Protein AF-A0A7K4INY3-F1 (afdb_monomer_lite)

Sequence (249 aa):
MVYANGKVAGTLFFIAATQFVICLFVSEALYPGYSIADNYISDLGVGSSAMVFNSSVFLLGLLVLIGTYFLQRAFREFKVLTVVLMLTAIGAMGVGIFTEDFGIIHTVVSLIAFLFGGLSTIFSIICSYVHKIKLVEMSFSIIAVVLGLIALGALVLFAGKIYFRARCRRNGTHDRLSTFHVGSWIWRISNCALGKNRRLSRNRSNVHYACCLLKTNPPEVSAQLPSVMNKKCYSCCSSLEKLGRAGRI

pLDDT: mean 71.61, std 22.62, range [33.22, 98.06]

Radius of gyration: 27.72 Å; chains: 1; bounding box: 73×74×47 Å

Foldseek 3Di:
DLVVLLVLLVVLLVCLVVLQVVLLVVLQVQDPPDDLFADDSLCSCDDRNVVSNLVSLLSSLVSLLVSLVSNCVSPVPLVVLSVLSNQLSQLSNQSSVCGCVVPPSNVVSVLSNLLSVLVNLVSVVVVCVVVVPPSDDPVVSVVSNVVSCLSVVLSVCQVVLPFPQDDPDDPDDDDDPRRGHSRNPVVVVVVSVVVVVVVVVVVVVVLVVVLVVVVPDDDVVVVPDDPVNVVVSVVVVVVVVVVVVVPPD

Secondary structure (DSSP, 8-state):
-HHHHHHHHHHHHHHHHHHHHHHHHHHHHHSTT--TTTS-SGGGGSGGGHHHHHHHHHHHHHHHHHHHHHHHHH-TT-HHHHHHHHHHHHHHHHHHHS-GGGTHHHHHHHHHHHHHHHHHHHHHHHHHHHTT--SS-HHHHHHHHHHHHHHHHHHHHHHTT---------SSS--------TTSHHHHHHHHHHHHHHHHHHHHHHHHHHHHHHTTS-SGGGGSS-HHHHHHHHHHHHHHHHHHHHT--

Structure (mmCIF, N/CA/C/O backbone):
data_AF-A0A7K4INY3-F1
#
_entry.id   AF-A0A7K4INY3-F1
#
loop_
_atom_site.group_PDB
_atom_site.id
_atom_site.type_symbol
_atom_site.label_atom_id
_atom_site.label_alt_id
_atom_site.label_comp_id
_atom_site.label_asym_id
_atom_site.label_entity_id
_atom_site.label_seq_id
_atom_site.pdbx_PDB_ins_code
_atom_site.Cartn_x
_atom_site.Cartn_y
_atom_site.Cartn_z
_atom_site.occupancy
_atom_site.B_iso_or_equiv
_atom_site.auth_seq_id
_atom_site.auth_comp_id
_atom_site.auth_asym_id
_atom_site.auth_atom_id
_atom_site.pdbx_PDB_model_num
ATOM 1 N N . MET A 1 1 ? -25.381 -3.610 14.479 1.00 62.06 1 MET A N 1
ATOM 2 C CA . MET A 1 1 ? -24.862 -3.267 13.128 1.00 62.06 1 MET A CA 1
ATOM 3 C C . MET A 1 1 ? -23.339 -3.069 13.061 1.00 62.06 1 MET A C 1
ATOM 5 O O . MET A 1 1 ? -22.772 -3.333 12.011 1.00 62.06 1 MET A O 1
ATOM 9 N N . VAL A 1 2 ? -22.654 -2.687 14.151 1.00 63.53 2 VAL A N 1
ATOM 10 C CA . VAL A 1 2 ? -21.179 -2.515 14.203 1.00 63.53 2 VAL A CA 1
ATOM 11 C C . VAL A 1 2 ? -20.396 -3.754 13.734 1.00 63.53 2 VAL A C 1
ATOM 13 O O . VAL A 1 2 ? -19.485 -3.639 12.920 1.00 63.53 2 VAL A O 1
ATOM 16 N N . TYR A 1 3 ? -20.804 -4.948 14.175 1.00 67.56 3 TYR A N 1
ATOM 17 C CA . TYR A 1 3 ? -20.132 -6.209 13.836 1.00 67.56 3 TYR A CA 1
ATOM 18 C C . TYR A 1 3 ? -20.167 -6.548 12.333 1.00 67.56 3 TYR A C 1
ATOM 20 O O . TYR A 1 3 ? -19.187 -7.053 11.790 1.00 67.56 3 TYR A O 1
ATOM 28 N N . ALA A 1 4 ? -21.268 -6.229 11.643 1.00 83.88 4 ALA A N 1
ATOM 29 C CA . ALA A 1 4 ? -21.393 -6.453 10.203 1.00 83.88 4 ALA A CA 1
ATOM 30 C C . ALA A 1 4 ? -20.474 -5.511 9.407 1.00 83.88 4 ALA A C 1
ATOM 32 O O . ALA A 1 4 ? -19.732 -5.967 8.543 1.00 83.88 4 ALA A O 1
ATOM 33 N N . ASN A 1 5 ? -20.446 -4.221 9.760 1.00 85.69 5 ASN A N 1
ATOM 34 C CA . ASN A 1 5 ? -19.591 -3.231 9.096 1.00 85.69 5 ASN A CA 1
ATOM 35 C C . ASN A 1 5 ? -18.096 -3.546 9.265 1.00 85.69 5 ASN A C 1
ATOM 37 O O . ASN A 1 5 ? -17.341 -3.438 8.304 1.00 85.69 5 ASN A O 1
ATOM 41 N N . GLY A 1 6 ? -17.673 -3.988 10.456 1.00 83.31 6 GLY A N 1
ATOM 42 C CA . GLY A 1 6 ? -16.281 -4.379 10.702 1.00 83.31 6 GLY A CA 1
ATOM 43 C C . GLY A 1 6 ? -15.837 -5.575 9.851 1.00 83.31 6 GLY A C 1
ATOM 44 O O . GLY A 1 6 ? -14.756 -5.547 9.266 1.00 83.31 6 GLY A O 1
ATOM 45 N N . LYS A 1 7 ? -16.694 -6.599 9.710 1.00 86.38 7 LYS A N 1
ATOM 46 C CA . LYS A 1 7 ? -16.424 -7.746 8.826 1.00 86.38 7 LYS A CA 1
ATOM 47 C C . LYS A 1 7 ? -16.329 -7.344 7.358 1.00 86.38 7 LYS A C 1
ATOM 49 O O . LYS A 1 7 ? -15.429 -7.810 6.663 1.00 86.38 7 LYS A O 1
ATOM 54 N N . VAL A 1 8 ? -17.232 -6.479 6.897 1.00 90.00 8 VAL A N 1
ATOM 55 C CA . VAL A 1 8 ? -17.211 -5.961 5.521 1.00 90.00 8 VAL A CA 1
ATOM 56 C C . VAL A 1 8 ? -15.919 -5.186 5.265 1.00 90.00 8 VAL A C 1
ATOM 58 O O . VAL A 1 8 ? -15.249 -5.457 4.274 1.00 90.00 8 VAL A O 1
ATOM 61 N N . ALA A 1 9 ? -15.513 -4.301 6.182 1.00 89.75 9 ALA A N 1
ATOM 62 C CA . ALA A 1 9 ? -14.260 -3.555 6.070 1.00 89.75 9 ALA A CA 1
ATOM 63 C C . ALA A 1 9 ? -13.038 -4.483 5.960 1.00 89.75 9 ALA A C 1
ATOM 65 O O . ALA A 1 9 ? -12.247 -4.352 5.028 1.00 89.75 9 ALA A O 1
ATOM 66 N N . GLY A 1 10 ? -12.920 -5.463 6.863 1.00 87.31 10 GLY A N 1
ATOM 67 C CA . GLY A 1 10 ? -11.822 -6.433 6.834 1.00 87.31 10 GLY A CA 1
ATOM 68 C C . GLY A 1 10 ? -11.799 -7.273 5.554 1.00 87.31 10 GLY A C 1
ATOM 69 O O . GLY A 1 10 ? -10.738 -7.483 4.974 1.00 87.31 10 GLY A O 1
ATOM 70 N N . THR A 1 11 ? -12.972 -7.692 5.071 1.00 90.38 11 THR A N 1
ATOM 71 C CA . THR A 1 11 ? -13.098 -8.455 3.819 1.00 90.38 11 THR A CA 1
ATOM 72 C C . THR A 1 11 ? -12.664 -7.621 2.615 1.00 90.38 11 THR A C 1
ATOM 74 O O . THR A 1 11 ? -11.925 -8.114 1.768 1.00 90.38 11 THR A O 1
ATOM 77 N N . LEU A 1 12 ? -13.064 -6.347 2.554 1.00 93.44 12 LEU A N 1
ATOM 78 C CA . LEU A 1 12 ? -12.658 -5.436 1.483 1.00 93.44 12 LEU A CA 1
ATOM 79 C C . LEU A 1 12 ? -11.144 -5.220 1.469 1.00 93.44 12 LEU A C 1
ATOM 81 O O . LEU A 1 12 ? -10.541 -5.331 0.408 1.00 93.44 12 LEU A O 1
ATOM 85 N N . PHE A 1 13 ? -10.519 -4.983 2.627 1.00 92.12 13 PHE A N 1
ATOM 86 C CA . PHE A 1 13 ? -9.061 -4.849 2.714 1.00 92.12 13 PHE A CA 1
ATOM 87 C C . PHE A 1 13 ? -8.332 -6.126 2.298 1.00 92.12 13 PHE A C 1
ATOM 89 O O . PHE A 1 13 ? -7.332 -6.052 1.585 1.00 92.12 13 PHE A O 1
ATOM 96 N N . PHE A 1 14 ? -8.845 -7.290 2.700 1.00 91.56 14 PHE A N 1
ATOM 97 C CA . PHE A 1 14 ? -8.277 -8.574 2.305 1.00 91.56 14 PHE A CA 1
ATOM 98 C C . PHE A 1 14 ? -8.346 -8.771 0.788 1.00 91.56 14 PHE A C 1
ATOM 100 O O . PHE A 1 14 ? -7.317 -9.007 0.161 1.00 91.56 14 PHE A O 1
ATOM 107 N N . ILE A 1 15 ? -9.524 -8.584 0.182 1.00 95.56 15 ILE A N 1
ATOM 108 C CA . ILE A 1 15 ? -9.704 -8.682 -1.274 1.00 95.56 15 ILE A CA 1
ATOM 109 C C . ILE A 1 15 ? -8.787 -7.690 -1.995 1.00 95.56 15 ILE A C 1
ATOM 111 O O . ILE A 1 15 ? -8.123 -8.072 -2.955 1.00 95.56 15 ILE A O 1
ATOM 115 N N . ALA A 1 16 ? -8.710 -6.446 -1.512 1.00 94.56 16 ALA A N 1
ATOM 116 C CA . ALA A 1 16 ? -7.885 -5.397 -2.100 1.00 94.56 16 ALA A CA 1
ATOM 117 C C . ALA A 1 16 ? -6.396 -5.776 -2.124 1.00 94.56 16 ALA A C 1
ATOM 119 O O . ALA A 1 16 ? -5.741 -5.621 -3.155 1.00 94.56 16 ALA A O 1
ATOM 120 N N . ALA A 1 17 ? -5.875 -6.310 -1.016 1.00 92.31 17 ALA A N 1
ATOM 121 C CA . ALA A 1 17 ? -4.488 -6.747 -0.915 1.00 92.31 17 ALA A CA 1
ATOM 122 C C . ALA A 1 17 ? -4.216 -8.002 -1.759 1.00 92.31 17 ALA A C 1
ATOM 124 O O . ALA A 1 17 ? -3.242 -8.040 -2.509 1.00 92.31 17 ALA A O 1
ATOM 125 N N . THR A 1 18 ? -5.083 -9.017 -1.676 1.00 92.94 18 THR A N 1
ATOM 126 C CA . THR A 1 18 ? -4.915 -10.273 -2.418 1.00 92.94 18 THR A CA 1
ATOM 127 C C . THR A 1 18 ? -4.941 -10.044 -3.924 1.00 92.94 18 THR A C 1
ATOM 129 O O . THR A 1 18 ? -4.056 -10.540 -4.619 1.00 92.94 18 THR A O 1
ATOM 132 N N . GLN A 1 19 ? -5.905 -9.269 -4.434 1.00 97.12 19 GLN A N 1
ATOM 133 C CA . GLN A 1 19 ? -5.968 -8.983 -5.869 1.00 97.12 19 GLN A CA 1
ATOM 134 C C . GLN A 1 19 ? -4.724 -8.223 -6.340 1.00 97.12 19 GLN A C 1
ATOM 136 O O . GLN A 1 19 ? -4.165 -8.568 -7.376 1.00 97.12 19 GLN A O 1
ATOM 141 N N . PHE A 1 20 ? -4.236 -7.256 -5.551 1.00 94.75 20 PHE A N 1
ATOM 142 C CA . PHE A 1 20 ? -3.066 -6.468 -5.926 1.00 94.75 20 PHE A CA 1
ATOM 143 C C . PHE A 1 20 ? -1.818 -7.345 -6.018 1.00 94.75 20 PHE A C 1
ATOM 145 O O . PHE A 1 20 ? -1.087 -7.268 -6.998 1.00 94.75 20 PHE A O 1
ATOM 152 N N . VAL A 1 21 ? -1.603 -8.230 -5.040 1.00 94.06 21 VAL A N 1
ATOM 153 C CA . VAL A 1 21 ? -0.456 -9.151 -5.033 1.00 94.06 21 VAL A CA 1
ATOM 154 C C . VAL A 1 21 ? -0.495 -10.105 -6.230 1.00 94.06 21 VAL A C 1
ATOM 156 O O . VAL A 1 21 ? 0.534 -10.333 -6.861 1.00 94.06 21 VAL A O 1
ATOM 159 N N . ILE A 1 22 ? -1.668 -10.639 -6.583 1.00 94.94 22 ILE A N 1
ATOM 160 C CA . ILE A 1 22 ? -1.813 -11.511 -7.759 1.00 94.94 22 ILE A CA 1
ATOM 161 C C . ILE A 1 22 ? -1.504 -10.731 -9.043 1.00 94.94 22 ILE A C 1
ATOM 163 O O . ILE A 1 22 ? -0.687 -11.171 -9.850 1.00 94.94 22 ILE A O 1
ATOM 167 N N . CYS A 1 23 ? -2.117 -9.559 -9.220 1.00 94.62 23 CYS A N 1
ATOM 168 C CA . CYS A 1 23 ? -1.909 -8.714 -10.394 1.00 94.62 23 CYS A CA 1
ATOM 169 C C . CYS A 1 23 ? -0.467 -8.207 -10.507 1.00 94.62 23 CYS A C 1
ATOM 171 O O . CYS A 1 23 ? 0.035 -8.079 -11.622 1.00 94.62 23 CYS A O 1
ATOM 173 N N . LEU A 1 24 ? 0.215 -7.969 -9.384 1.00 92.94 24 LEU A N 1
ATOM 174 C CA . LEU A 1 24 ? 1.633 -7.621 -9.346 1.00 92.94 24 LEU A CA 1
ATOM 175 C C . LEU A 1 24 ? 2.476 -8.735 -9.976 1.00 92.94 24 LEU A C 1
ATOM 177 O O . LEU A 1 24 ? 3.201 -8.469 -10.927 1.00 92.94 24 LEU A O 1
ATOM 181 N N . PHE A 1 25 ? 2.316 -9.986 -9.534 1.00 93.25 25 PHE A N 1
ATOM 182 C CA . PHE A 1 25 ? 3.051 -11.117 -10.115 1.00 93.25 25 PHE A CA 1
ATOM 183 C C . PHE A 1 25 ? 2.722 -11.352 -11.592 1.00 93.25 25 PHE A C 1
ATOM 185 O O . PHE A 1 25 ? 3.610 -11.673 -12.381 1.00 93.25 25 PHE A O 1
ATOM 192 N N . VAL A 1 26 ? 1.457 -11.178 -11.986 1.00 94.38 26 VAL A N 1
ATOM 193 C CA . VAL A 1 26 ? 1.067 -11.252 -13.402 1.00 94.38 26 VAL A CA 1
ATOM 194 C C . VAL A 1 26 ? 1.759 -10.149 -14.204 1.00 94.38 26 VAL A C 1
ATOM 196 O O . VAL A 1 26 ? 2.289 -10.416 -15.276 1.00 94.38 26 VAL A O 1
ATOM 199 N N . SER A 1 27 ? 1.809 -8.928 -13.675 1.00 93.81 27 SER A N 1
ATOM 200 C CA . SER A 1 27 ? 2.472 -7.793 -14.324 1.00 93.81 27 SER A CA 1
ATOM 201 C C . SER A 1 27 ? 3.973 -8.036 -14.480 1.00 93.81 27 SER A C 1
ATOM 203 O O . SER A 1 27 ? 4.510 -7.812 -15.560 1.00 93.81 27 SER A O 1
ATOM 205 N N . GLU A 1 28 ? 4.634 -8.576 -13.452 1.00 91.31 28 GLU A N 1
ATOM 206 C CA . GLU A 1 28 ? 6.044 -8.982 -13.522 1.00 91.31 28 GLU A CA 1
ATOM 207 C C . GLU A 1 28 ? 6.285 -10.045 -14.602 1.00 91.31 28 GLU A C 1
ATOM 209 O O . GLU A 1 28 ? 7.256 -9.959 -15.349 1.00 91.31 28 GLU A O 1
ATOM 214 N N . ALA A 1 29 ? 5.390 -11.030 -14.723 1.00 91.56 29 ALA A N 1
ATOM 215 C CA . ALA A 1 29 ? 5.492 -12.071 -15.745 1.00 91.56 29 ALA A CA 1
ATOM 216 C C . ALA A 1 29 ? 5.277 -11.535 -17.174 1.00 91.56 29 ALA A C 1
ATOM 218 O O . ALA A 1 29 ? 5.820 -12.092 -18.129 1.00 91.56 29 ALA A O 1
ATOM 219 N N . LEU A 1 30 ? 4.492 -10.464 -17.326 1.00 91.81 30 LEU A N 1
ATOM 220 C CA . LEU A 1 30 ? 4.205 -9.813 -18.607 1.00 91.81 30 LEU A CA 1
ATOM 221 C C . LEU A 1 30 ? 5.263 -8.783 -19.026 1.00 91.81 30 LEU A C 1
ATOM 223 O O . LEU A 1 30 ? 5.245 -8.352 -20.182 1.00 91.81 30 LEU A O 1
ATOM 227 N N . TYR A 1 31 ? 6.156 -8.377 -18.120 1.00 90.94 31 TYR A N 1
ATOM 228 C CA . TYR A 1 31 ? 7.192 -7.381 -18.382 1.00 90.94 31 TYR A CA 1
ATOM 229 C C . TYR A 1 31 ? 8.512 -8.065 -18.794 1.00 90.94 31 TYR A C 1
ATOM 231 O O . TYR A 1 31 ? 9.198 -8.668 -17.958 1.00 90.94 31 TYR A O 1
ATOM 239 N N . PRO A 1 32 ? 8.931 -7.983 -20.074 1.00 88.44 32 PRO A N 1
ATOM 240 C CA . PRO A 1 32 ? 10.129 -8.669 -20.548 1.00 88.44 32 PRO A CA 1
ATOM 241 C C . PRO A 1 32 ? 11.396 -8.131 -19.879 1.00 88.44 32 PRO A C 1
ATOM 243 O O . PRO A 1 32 ? 11.703 -6.945 -19.951 1.00 88.44 32 PRO A O 1
ATOM 246 N N . GLY A 1 33 ? 12.168 -9.019 -19.250 1.00 85.62 33 GLY A N 1
ATOM 247 C CA . GLY A 1 33 ? 13.427 -8.643 -18.601 1.00 85.62 33 GLY A CA 1
ATOM 248 C C . GLY A 1 33 ? 13.261 -7.891 -17.278 1.00 85.62 33 GLY A C 1
ATOM 249 O O . GLY A 1 33 ? 14.254 -7.363 -16.771 1.00 85.62 33 GLY A O 1
ATOM 250 N N . TYR A 1 34 ? 12.052 -7.868 -16.701 1.00 85.75 34 TYR A N 1
ATOM 251 C CA . TYR A 1 34 ? 11.844 -7.310 -15.370 1.00 85.75 34 TYR A CA 1
ATOM 252 C C . TYR A 1 34 ? 12.720 -8.022 -14.340 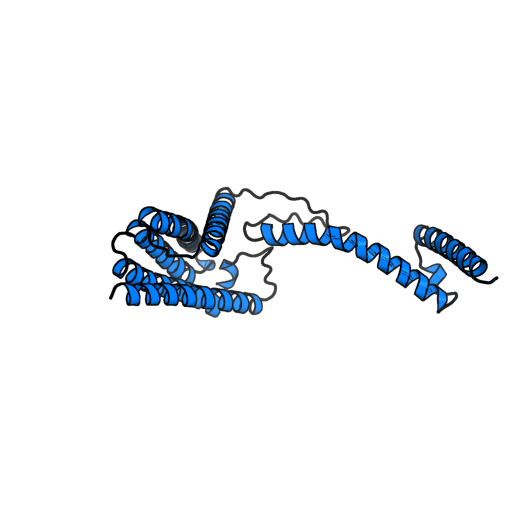1.00 85.75 34 TYR A C 1
ATOM 254 O O . TYR A 1 34 ? 12.814 -9.249 -14.278 1.00 85.75 34 TYR A O 1
ATOM 262 N N . SER A 1 35 ? 13.369 -7.221 -13.508 1.00 82.69 35 SER A N 1
ATOM 263 C CA . SER A 1 35 ? 14.196 -7.670 -12.395 1.00 82.69 35 SER A CA 1
ATOM 264 C C . SER A 1 35 ? 13.867 -6.804 -11.195 1.00 82.69 35 SER A C 1
ATOM 266 O O . SER A 1 35 ? 14.184 -5.617 -11.200 1.00 82.69 35 SER A O 1
ATOM 268 N N . ILE A 1 36 ? 13.315 -7.416 -10.145 1.00 79.56 36 ILE A N 1
ATOM 269 C CA . ILE A 1 36 ? 13.026 -6.775 -8.846 1.00 79.56 36 ILE A CA 1
ATOM 270 C C . ILE A 1 36 ? 14.290 -6.130 -8.243 1.00 79.56 36 ILE A C 1
ATOM 272 O O . ILE A 1 36 ? 14.223 -5.217 -7.423 1.00 79.56 36 ILE A O 1
ATOM 276 N N . ALA A 1 37 ? 15.476 -6.621 -8.619 1.00 73.56 37 ALA A N 1
ATOM 277 C CA . ALA A 1 37 ? 16.735 -6.085 -8.120 1.00 73.56 37 ALA A CA 1
ATOM 278 C C . ALA A 1 37 ? 17.159 -4.779 -8.805 1.00 73.56 37 ALA A C 1
ATOM 280 O O . ALA A 1 37 ? 17.909 -4.014 -8.198 1.00 73.56 37 ALA A O 1
ATOM 281 N N . ASP A 1 38 ? 16.730 -4.567 -10.049 1.00 73.38 38 ASP A N 1
ATOM 282 C CA . ASP A 1 38 ? 17.281 -3.536 -10.929 1.00 73.38 38 ASP A CA 1
ATOM 283 C C . ASP A 1 38 ? 16.230 -2.508 -11.387 1.00 73.38 38 ASP A C 1
ATOM 285 O O . ASP A 1 38 ? 16.613 -1.409 -11.770 1.00 73.38 38 ASP A O 1
ATOM 289 N N . ASN A 1 39 ? 14.936 -2.839 -11.310 1.00 80.94 39 ASN A N 1
ATOM 290 C CA . ASN A 1 39 ? 13.821 -2.001 -11.760 1.00 80.94 39 ASN A CA 1
ATOM 291 C C . ASN A 1 39 ? 12.931 -1.592 -10.581 1.00 80.94 39 ASN A C 1
ATOM 293 O O . ASN A 1 39 ? 12.910 -2.252 -9.535 1.00 80.94 39 ASN A O 1
ATOM 297 N N . TYR A 1 40 ? 12.182 -0.509 -10.751 1.00 84.50 40 TYR A N 1
ATOM 298 C CA . TYR A 1 40 ? 11.154 -0.100 -9.810 1.00 84.50 40 TYR A CA 1
ATOM 299 C C . TYR A 1 40 ? 9.876 -0.915 -10.006 1.00 84.50 40 TYR A C 1
ATOM 301 O O . TYR A 1 40 ? 9.632 -1.531 -11.038 1.00 84.50 40 TYR A O 1
ATOM 309 N N . ILE A 1 41 ? 9.036 -0.956 -8.974 1.00 87.25 41 ILE A N 1
ATOM 310 C CA . ILE A 1 41 ? 7.711 -1.584 -9.085 1.00 87.25 41 ILE A CA 1
ATOM 311 C C . ILE A 1 41 ? 6.812 -0.746 -10.002 1.00 87.25 41 ILE A C 1
ATOM 313 O O . ILE A 1 41 ? 5.988 -1.293 -10.725 1.00 87.25 41 ILE A O 1
ATOM 317 N N . SER A 1 42 ? 6.995 0.572 -9.997 1.00 87.06 42 SER A N 1
ATOM 318 C CA . SER A 1 42 ? 6.264 1.514 -10.841 1.00 87.06 42 SER A CA 1
ATOM 319 C C . SER A 1 42 ? 6.536 1.335 -12.341 1.00 87.06 42 SER A C 1
ATOM 321 O O . SER A 1 42 ? 5.635 1.630 -13.127 1.00 87.06 42 SER A O 1
ATOM 323 N N . ASP A 1 43 ? 7.674 0.739 -12.730 1.00 87.69 43 ASP A N 1
ATOM 324 C CA . ASP A 1 43 ? 7.997 0.445 -14.136 1.00 87.69 43 ASP A CA 1
ATOM 325 C C . ASP A 1 43 ? 6.960 -0.513 -14.745 1.00 87.69 43 ASP A C 1
ATOM 327 O O . ASP A 1 43 ? 6.632 -0.431 -15.927 1.00 87.69 43 ASP A O 1
ATOM 331 N N . LEU A 1 44 ? 6.361 -1.383 -13.917 1.00 89.06 44 LEU A N 1
ATOM 332 C CA . LEU A 1 44 ? 5.276 -2.281 -14.326 1.00 89.06 44 LEU A CA 1
ATOM 333 C C . LEU A 1 44 ? 4.023 -1.520 -14.786 1.00 89.06 44 LEU A C 1
ATOM 335 O O . LEU A 1 44 ? 3.183 -2.093 -15.483 1.00 89.06 44 LEU A O 1
ATOM 339 N N . GLY A 1 45 ? 3.896 -0.248 -14.405 1.00 89.44 45 GLY A N 1
ATOM 340 C CA . GLY A 1 45 ? 2.834 0.663 -14.817 1.00 89.44 45 GLY A CA 1
ATOM 341 C C . GLY A 1 45 ? 3.012 1.259 -16.212 1.00 89.44 45 GLY A C 1
ATOM 342 O O . GLY A 1 45 ? 2.149 2.030 -16.634 1.00 89.44 45 GLY A O 1
ATOM 343 N N . VAL A 1 46 ? 4.076 0.903 -16.938 1.00 89.62 46 VAL A N 1
ATOM 344 C CA . VAL A 1 46 ? 4.355 1.366 -18.305 1.00 89.62 46 VAL A CA 1
ATOM 345 C C . VAL A 1 46 ? 4.539 0.163 -19.244 1.00 89.62 46 VAL A C 1
ATOM 347 O O . VAL A 1 46 ? 5.049 -0.888 -18.862 1.00 89.62 46 VAL A O 1
ATOM 350 N N . GLY A 1 47 ? 4.078 0.280 -20.493 1.00 89.69 47 GLY A N 1
ATOM 351 C CA . GLY A 1 47 ? 4.233 -0.770 -21.508 1.00 89.69 47 GLY A CA 1
ATOM 352 C C . GLY A 1 47 ? 3.219 -1.919 -21.410 1.00 89.69 47 GLY A C 1
ATOM 353 O O . GLY A 1 47 ? 2.031 -1.699 -21.180 1.00 89.69 47 GLY A O 1
ATOM 354 N N . SER A 1 48 ? 3.670 -3.158 -21.650 1.00 89.25 48 SER A N 1
ATOM 355 C CA . SER A 1 48 ? 2.797 -4.337 -21.815 1.00 89.25 48 SER A CA 1
ATOM 356 C C . SER A 1 48 ? 2.079 -4.771 -20.536 1.00 89.25 48 SER A C 1
ATOM 358 O O . SER A 1 48 ? 0.976 -5.310 -20.609 1.00 89.25 48 SER A O 1
ATOM 360 N N . SER A 1 49 ? 2.673 -4.534 -19.366 1.00 92.69 49 SER A N 1
ATOM 361 C CA . SER A 1 49 ? 2.091 -4.875 -18.061 1.00 92.69 49 SER A CA 1
ATOM 362 C C . SER A 1 49 ? 1.212 -3.767 -17.472 1.00 92.69 49 SER A C 1
ATOM 364 O O . SER A 1 49 ? 0.466 -4.021 -16.522 1.00 92.69 49 SER A O 1
ATOM 366 N N . ALA A 1 50 ? 1.257 -2.560 -18.052 1.00 92.69 50 ALA A N 1
ATOM 367 C CA . ALA A 1 50 ? 0.645 -1.350 -17.507 1.00 92.69 50 ALA A CA 1
ATOM 368 C C . ALA A 1 50 ? -0.841 -1.521 -17.195 1.00 92.69 50 ALA A C 1
ATOM 370 O O . ALA A 1 50 ? -1.311 -1.125 -16.131 1.00 92.69 50 ALA A O 1
ATOM 371 N N . MET A 1 51 ? -1.588 -2.147 -18.108 1.00 94.06 51 MET A N 1
ATOM 372 C CA . MET A 1 51 ? -3.032 -2.310 -17.954 1.00 94.06 51 MET A CA 1
ATOM 373 C C . MET A 1 51 ? -3.386 -3.136 -16.714 1.00 94.06 51 MET A C 1
ATOM 375 O O . MET A 1 51 ? -4.306 -2.770 -15.984 1.00 94.06 51 MET A O 1
ATOM 379 N N . VAL A 1 52 ? -2.651 -4.221 -16.453 1.00 95.56 52 VAL A N 1
ATOM 380 C CA . VAL A 1 52 ? -2.890 -5.095 -15.296 1.00 95.56 52 VAL A CA 1
ATOM 381 C C . VAL A 1 52 ? -2.442 -4.398 -14.014 1.00 95.56 52 VAL A C 1
ATOM 383 O O . VAL A 1 52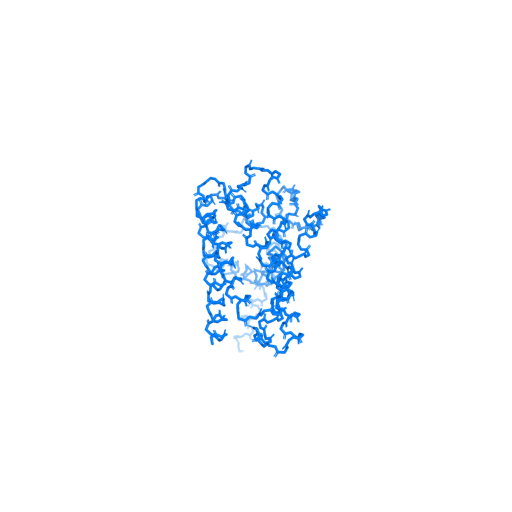 ? -3.216 -4.318 -13.058 1.00 95.56 52 VAL A O 1
ATOM 386 N N . PHE A 1 53 ? -1.232 -3.834 -14.009 1.00 95.44 53 PHE A N 1
ATOM 387 C CA . PHE A 1 53 ? -0.673 -3.178 -12.834 1.00 95.44 53 PHE A CA 1
ATOM 388 C C . PHE A 1 53 ? -1.510 -1.962 -12.415 1.00 95.44 53 PHE A C 1
ATOM 390 O O . PHE A 1 53 ? -2.066 -1.954 -11.316 1.00 95.44 53 PHE A O 1
ATOM 397 N N . ASN A 1 54 ? -1.694 -0.983 -13.302 1.00 96.56 54 ASN A N 1
ATOM 398 C CA . ASN A 1 54 ? -2.362 0.283 -12.989 1.00 96.56 54 ASN A CA 1
ATOM 399 C C . ASN A 1 54 ? -3.820 0.081 -12.564 1.00 96.56 54 ASN A C 1
ATOM 401 O O . ASN A 1 54 ? -4.260 0.656 -11.567 1.00 96.56 54 ASN A O 1
ATOM 405 N N . SER A 1 55 ? -4.552 -0.800 -13.258 1.00 97.12 55 SER A N 1
ATOM 406 C CA . SER A 1 55 ? -5.937 -1.123 -12.894 1.00 97.12 55 SER A CA 1
ATOM 407 C C . SER A 1 55 ? -6.014 -1.777 -11.515 1.00 97.12 55 SER A C 1
ATOM 409 O O . SER A 1 55 ? -6.896 -1.444 -10.724 1.00 97.12 55 SER A O 1
ATOM 411 N N . SER A 1 56 ? -5.075 -2.674 -11.192 1.00 97.50 56 SER A N 1
ATOM 412 C CA . SER A 1 56 ? -5.039 -3.339 -9.886 1.00 97.50 56 SER A CA 1
ATOM 413 C C . SER A 1 56 ? -4.682 -2.386 -8.744 1.00 97.50 56 SER A C 1
ATOM 415 O O . SER A 1 56 ? -5.275 -2.475 -7.668 1.00 97.50 56 SER A O 1
ATOM 417 N N . VAL A 1 57 ? -3.764 -1.440 -8.973 1.00 96.44 57 VAL A N 1
ATOM 418 C CA . VAL A 1 57 ? -3.374 -0.414 -7.994 1.00 96.44 57 VAL A CA 1
ATOM 419 C C . VAL A 1 57 ? -4.525 0.565 -7.758 1.00 96.44 57 VAL A C 1
ATOM 421 O O . VAL A 1 57 ? -4.835 0.906 -6.614 1.00 96.44 57 VAL A O 1
ATOM 424 N N . PHE A 1 58 ? -5.221 0.971 -8.822 1.00 97.94 58 PHE A N 1
ATOM 425 C CA . PHE A 1 58 ? -6.411 1.805 -8.702 1.00 97.94 58 PHE A CA 1
ATOM 426 C C . PHE A 1 58 ? -7.525 1.088 -7.929 1.00 97.94 58 PHE A C 1
ATOM 428 O O . PHE A 1 58 ? -8.105 1.652 -6.998 1.00 97.94 58 PHE A O 1
ATOM 435 N N . LEU A 1 59 ? -7.788 -0.179 -8.266 1.00 97.81 59 LEU A N 1
ATOM 436 C CA . LEU A 1 59 ? -8.789 -1.000 -7.588 1.00 97.81 59 LEU A CA 1
ATOM 437 C C . LEU A 1 59 ? -8.436 -1.237 -6.113 1.00 97.81 59 LEU A C 1
ATOM 439 O O . LEU A 1 59 ? -9.325 -1.193 -5.264 1.00 97.81 59 LEU A O 1
ATOM 443 N N . LEU A 1 60 ? -7.152 -1.432 -5.793 1.00 97.38 60 LEU A N 1
ATOM 444 C CA . LEU A 1 60 ? -6.653 -1.496 -4.417 1.00 97.38 60 LEU A CA 1
ATOM 445 C C . LEU A 1 60 ? -7.056 -0.232 -3.654 1.00 97.38 60 LEU A C 1
ATOM 447 O O . LEU A 1 60 ? -7.691 -0.330 -2.605 1.00 97.38 60 LEU A O 1
ATOM 451 N N . GLY A 1 61 ? -6.730 0.946 -4.191 1.00 96.81 61 GLY A N 1
ATOM 452 C CA . GLY A 1 61 ? -7.075 2.217 -3.562 1.00 96.81 61 GLY A CA 1
ATOM 453 C C . GLY A 1 61 ? -8.585 2.392 -3.381 1.00 96.81 61 GLY A C 1
ATOM 454 O O . GLY A 1 61 ? -9.037 2.718 -2.285 1.00 96.81 61 GLY A O 1
ATOM 455 N N . LEU A 1 62 ? -9.383 2.073 -4.403 1.00 98.06 62 LEU A N 1
ATOM 456 C CA . LEU A 1 62 ? -10.844 2.156 -4.340 1.00 98.06 62 LEU A CA 1
ATOM 457 C C . LEU A 1 62 ? -11.442 1.234 -3.263 1.00 98.06 62 LEU A C 1
ATOM 459 O O . LEU A 1 62 ? -12.278 1.663 -2.467 1.00 98.06 62 LEU A O 1
ATOM 463 N N . LEU A 1 63 ? -11.007 -0.026 -3.202 1.00 96.81 63 LEU A N 1
ATOM 464 C CA . LEU A 1 63 ? -11.490 -0.980 -2.202 1.00 96.81 63 LEU A CA 1
ATOM 465 C C . LEU A 1 63 ? -11.053 -0.593 -0.786 1.00 96.81 63 LEU A C 1
ATOM 467 O O . LEU A 1 63 ? -11.841 -0.735 0.151 1.00 96.81 63 LEU A O 1
ATOM 471 N N . VAL A 1 64 ? -9.841 -0.054 -0.620 1.00 96.19 64 VAL A N 1
ATOM 472 C CA . VAL A 1 64 ? -9.382 0.493 0.664 1.00 96.19 64 VAL A CA 1
ATOM 473 C C . VAL A 1 64 ? -10.220 1.709 1.060 1.00 96.19 64 VAL A C 1
ATOM 475 O O . VAL A 1 64 ? -10.602 1.825 2.223 1.00 96.19 64 VAL A O 1
ATOM 478 N N . LEU A 1 65 ? -10.593 2.580 0.123 1.00 97.44 65 LEU A N 1
ATOM 479 C CA . LEU A 1 65 ? -11.452 3.732 0.400 1.00 97.44 65 LEU A CA 1
ATOM 480 C C . LEU A 1 65 ? -12.827 3.295 0.932 1.00 97.44 65 LEU A C 1
ATOM 482 O O . LEU A 1 65 ? -13.286 3.768 1.975 1.00 97.44 65 LEU A O 1
ATOM 486 N N . ILE A 1 66 ? -13.457 2.331 0.254 1.00 96.44 66 ILE A N 1
ATOM 487 C CA . ILE A 1 66 ? -14.756 1.776 0.657 1.00 96.44 66 ILE A CA 1
ATOM 488 C C . ILE A 1 66 ? -14.629 1.030 1.995 1.00 96.44 66 ILE A C 1
ATOM 490 O O . ILE A 1 66 ? -15.452 1.217 2.893 1.00 96.44 66 ILE A O 1
ATOM 494 N N . GLY A 1 67 ? -13.579 0.225 2.178 1.00 93.19 67 GLY A N 1
ATOM 495 C CA . GLY A 1 67 ? -13.313 -0.474 3.438 1.00 93.19 67 GLY A CA 1
ATOM 496 C C . GLY A 1 67 ? -13.132 0.491 4.609 1.00 93.19 67 GLY A C 1
ATOM 497 O O . GLY A 1 67 ? -13.686 0.278 5.687 1.00 93.19 67 GLY A O 1
ATOM 498 N N . THR A 1 68 ? -12.450 1.610 4.371 1.00 93.94 68 THR A N 1
ATOM 499 C CA . THR A 1 68 ? -12.228 2.679 5.355 1.00 93.94 68 THR A CA 1
ATOM 500 C C . THR A 1 68 ? -13.534 3.352 5.768 1.00 93.94 68 THR A C 1
ATOM 502 O O . THR A 1 68 ? -13.754 3.612 6.951 1.00 93.94 68 THR A O 1
ATOM 505 N N . TYR A 1 69 ? -14.456 3.556 4.826 1.00 94.19 69 TYR A N 1
ATOM 506 C CA . TYR A 1 69 ? -15.796 4.054 5.132 1.00 94.19 69 TYR A CA 1
ATOM 507 C C . TYR A 1 69 ? -16.571 3.118 6.074 1.00 94.19 69 TYR A C 1
ATOM 509 O O . TYR A 1 69 ? -17.160 3.568 7.065 1.00 94.19 69 TYR A O 1
ATOM 517 N N . PHE A 1 70 ? -16.550 1.808 5.811 1.00 91.88 70 PHE A N 1
ATOM 518 C CA . PHE A 1 70 ? -17.183 0.823 6.694 1.00 91.88 70 PHE A CA 1
ATOM 519 C C . PHE A 1 70 ? -16.478 0.719 8.050 1.00 91.88 70 PHE A C 1
ATOM 521 O O . PHE A 1 70 ? -17.156 0.595 9.074 1.00 91.88 70 PHE A O 1
ATOM 528 N N . LEU A 1 71 ? -15.148 0.842 8.078 1.00 89.12 71 LEU A N 1
ATOM 529 C CA . LEU A 1 71 ? -14.357 0.853 9.306 1.00 89.12 71 LEU A CA 1
ATOM 530 C C . LEU A 1 71 ? -14.751 2.031 10.205 1.00 89.12 71 LEU A C 1
ATOM 532 O O . LEU A 1 71 ? -15.064 1.822 11.374 1.00 89.12 71 LEU A O 1
ATOM 536 N N . GLN A 1 72 ? -14.839 3.243 9.650 1.00 91.12 72 GLN A N 1
ATOM 537 C CA . GLN A 1 72 ? -15.256 4.443 10.384 1.00 91.12 72 GLN A CA 1
ATOM 538 C C . GLN A 1 72 ? -16.703 4.348 10.896 1.00 91.12 72 GLN A C 1
ATOM 540 O O . GLN A 1 72 ? -17.044 4.914 11.937 1.00 91.12 72 GLN A O 1
ATOM 545 N N . ARG A 1 73 ? -17.581 3.635 10.177 1.00 89.12 73 ARG A N 1
ATOM 546 C CA . ARG A 1 73 ? -18.954 3.356 10.632 1.00 89.12 73 ARG A CA 1
ATOM 547 C C . ARG A 1 73 ? -19.013 2.325 11.754 1.00 89.12 73 ARG A C 1
ATOM 549 O O . ARG A 1 73 ? -19.926 2.392 12.575 1.00 89.12 73 ARG A O 1
ATOM 556 N N . ALA A 1 74 ? -18.102 1.358 11.762 1.00 84.81 74 ALA A N 1
ATOM 557 C CA . ALA A 1 74 ? -17.999 0.371 12.829 1.00 84.81 74 ALA A CA 1
ATOM 558 C C . ALA A 1 74 ? -17.374 0.980 14.094 1.00 84.81 74 ALA A C 1
ATOM 560 O O . ALA A 1 74 ? -17.856 0.722 15.193 1.00 84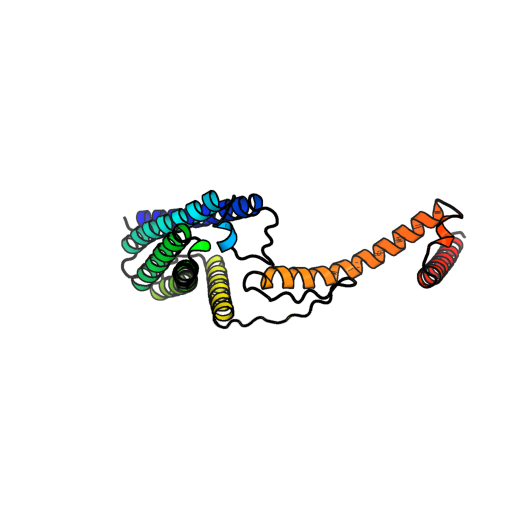.81 74 ALA A O 1
ATOM 561 N N . PHE A 1 75 ? -16.355 1.822 13.928 1.00 84.00 75 PHE A N 1
ATOM 562 C CA . PHE A 1 75 ? -15.555 2.387 15.009 1.00 84.00 75 PHE A CA 1
ATOM 563 C C . PHE A 1 75 ? -15.367 3.888 14.782 1.00 84.00 75 PHE A C 1
ATOM 565 O O . PHE A 1 75 ? -14.487 4.328 14.041 1.00 84.00 75 PHE A O 1
ATOM 572 N N . ARG A 1 76 ? -16.223 4.698 15.410 1.00 83.00 76 ARG A N 1
ATOM 573 C CA . ARG A 1 76 ? -16.232 6.159 15.217 1.00 83.00 76 ARG A CA 1
ATOM 574 C C . ARG A 1 76 ? -15.017 6.849 15.830 1.00 83.00 76 ARG A C 1
ATOM 576 O O . ARG A 1 76 ? -14.692 7.979 15.459 1.00 83.00 76 ARG A O 1
ATOM 583 N N . GLU A 1 77 ? -14.369 6.172 16.762 1.00 81.81 77 GLU A N 1
ATOM 584 C CA . GLU A 1 77 ? -13.238 6.630 17.549 1.00 81.81 77 GLU A CA 1
ATOM 585 C C . GLU A 1 77 ? -11.930 6.603 16.743 1.00 81.81 77 GLU A C 1
ATOM 587 O O . GLU A 1 77 ? -11.015 7.376 17.022 1.00 81.81 77 GLU A O 1
ATOM 592 N N . PHE A 1 78 ? -11.852 5.796 15.679 1.00 84.88 78 PHE A N 1
ATOM 593 C CA . PHE A 1 78 ? -10.648 5.604 14.860 1.00 84.88 78 PHE A CA 1
ATOM 594 C C . PHE A 1 78 ? -10.426 6.711 13.818 1.00 84.88 78 PHE A C 1
ATOM 596 O O . PHE A 1 78 ? -9.998 6.453 12.696 1.00 84.88 78 PHE A O 1
ATOM 603 N N . LYS A 1 79 ? -10.670 7.972 14.190 1.00 88.31 79 LYS A N 1
ATOM 604 C CA . LYS A 1 79 ? -10.603 9.121 13.270 1.00 88.31 79 LYS A CA 1
ATOM 605 C C . LYS A 1 79 ? -9.233 9.270 12.603 1.00 88.31 79 LYS A C 1
ATOM 607 O O . LYS A 1 79 ? -9.167 9.495 11.400 1.00 88.31 79 LYS A O 1
ATOM 612 N N . VAL A 1 80 ? -8.148 9.123 13.370 1.00 90.56 80 VAL A N 1
ATOM 613 C CA . VAL A 1 80 ? -6.772 9.245 12.851 1.00 90.56 80 VAL A CA 1
ATOM 614 C C . VAL A 1 80 ? -6.480 8.142 11.835 1.00 90.56 80 VAL A C 1
ATOM 616 O O . VAL A 1 80 ? -6.021 8.431 10.734 1.00 90.56 80 VAL A O 1
ATOM 619 N N . LEU A 1 81 ? -6.807 6.892 12.174 1.00 89.94 81 LEU A N 1
ATOM 620 C CA . LEU A 1 81 ? -6.625 5.748 11.283 1.00 89.94 81 LEU A CA 1
ATOM 621 C C . LEU A 1 81 ? -7.421 5.918 9.985 1.00 89.94 81 LEU A C 1
ATOM 623 O O . LEU A 1 81 ? -6.885 5.682 8.908 1.00 89.94 81 LEU A O 1
ATOM 627 N N . THR A 1 82 ? -8.664 6.387 10.078 1.00 92.75 82 THR A N 1
ATOM 628 C CA . THR A 1 82 ? -9.512 6.674 8.918 1.00 92.75 82 THR A CA 1
ATOM 629 C C . THR A 1 82 ? -8.887 7.726 8.012 1.00 92.75 82 THR A C 1
ATOM 631 O O . THR A 1 82 ? -8.797 7.500 6.812 1.00 92.75 82 THR A O 1
ATOM 634 N N . VAL A 1 83 ? -8.405 8.849 8.553 1.00 95.31 83 VAL A N 1
ATOM 635 C CA . VAL A 1 83 ? -7.751 9.890 7.739 1.00 95.31 83 VAL A CA 1
ATOM 636 C C . VAL A 1 83 ? -6.510 9.340 7.036 1.00 95.31 83 VAL A C 1
ATOM 638 O O . VAL A 1 83 ? -6.345 9.546 5.837 1.00 95.31 83 VAL A O 1
ATOM 641 N N . VAL A 1 84 ? -5.665 8.597 7.754 1.00 94.50 84 VAL A N 1
ATOM 642 C CA . VAL A 1 84 ? -4.447 8.011 7.181 1.00 94.50 84 VAL A CA 1
ATOM 643 C C . VAL A 1 84 ? -4.788 6.997 6.084 1.00 94.50 84 VAL A C 1
ATOM 645 O O . VAL A 1 84 ? -4.208 7.062 5.006 1.00 94.50 84 VAL A O 1
ATOM 648 N N . LEU A 1 85 ? -5.767 6.114 6.298 1.00 93.69 85 LEU A N 1
ATOM 649 C CA . LEU A 1 85 ? -6.213 5.153 5.283 1.00 93.69 85 LEU A CA 1
ATOM 650 C C . LEU A 1 85 ? -6.844 5.826 4.056 1.00 93.69 85 LEU A C 1
ATOM 652 O O . LEU A 1 85 ? -6.613 5.376 2.937 1.00 93.69 85 LEU A O 1
ATOM 656 N N . MET A 1 86 ? -7.601 6.912 4.242 1.00 96.62 86 MET A N 1
ATOM 657 C CA . MET A 1 86 ? -8.145 7.704 3.132 1.00 96.62 86 MET A CA 1
ATOM 658 C C . MET A 1 86 ? -7.016 8.299 2.282 1.00 96.62 86 MET A C 1
ATOM 660 O O . MET A 1 86 ? -7.069 8.220 1.058 1.00 96.62 86 MET A O 1
ATOM 664 N N . LEU A 1 87 ? -5.974 8.849 2.915 1.00 96.88 87 LEU A N 1
ATOM 665 C CA . LEU A 1 87 ? -4.803 9.369 2.205 1.00 96.88 87 LEU A CA 1
ATOM 666 C C . LEU A 1 87 ? -4.049 8.258 1.464 1.00 96.88 87 LEU A C 1
ATOM 668 O O . LEU A 1 87 ? -3.686 8.449 0.306 1.00 96.88 87 LEU A O 1
ATOM 672 N N . THR A 1 88 ? -3.884 7.084 2.080 1.00 95.44 88 THR A N 1
ATOM 673 C CA . THR A 1 88 ? -3.315 5.898 1.420 1.00 95.44 88 THR A CA 1
ATOM 674 C C . THR A 1 88 ? -4.125 5.497 0.190 1.00 95.44 88 THR A C 1
ATOM 676 O O . THR A 1 88 ? -3.553 5.254 -0.869 1.00 95.44 88 THR A O 1
ATOM 679 N N . ALA A 1 89 ? -5.454 5.449 0.312 1.00 96.75 89 ALA A N 1
ATOM 680 C CA . ALA A 1 89 ? -6.356 5.074 -0.770 1.00 96.75 89 ALA A CA 1
ATOM 681 C C . ALA A 1 89 ? -6.280 6.054 -1.947 1.00 96.75 89 ALA A C 1
ATOM 683 O O . ALA A 1 89 ? -6.133 5.630 -3.091 1.00 96.75 89 ALA A O 1
ATOM 684 N N . ILE A 1 90 ? -6.319 7.358 -1.660 1.00 97.56 90 ILE A N 1
ATOM 685 C CA . ILE A 1 90 ? -6.194 8.416 -2.670 1.00 97.56 90 ILE A CA 1
ATOM 686 C C . ILE A 1 90 ? -4.816 8.361 -3.335 1.00 97.56 90 ILE A C 1
ATOM 688 O O . ILE A 1 90 ? -4.731 8.448 -4.557 1.00 97.56 90 ILE A O 1
ATOM 692 N N . GLY A 1 91 ? -3.749 8.167 -2.554 1.00 96.06 91 GLY A N 1
ATOM 693 C CA . GLY A 1 91 ? -2.398 7.979 -3.078 1.00 96.06 91 GLY A CA 1
ATOM 694 C C . GLY A 1 91 ? -2.323 6.789 -4.033 1.00 96.06 91 GLY A C 1
ATOM 695 O O . GLY A 1 91 ? -1.869 6.946 -5.159 1.00 96.06 91 GLY A O 1
ATOM 696 N N . ALA A 1 92 ? -2.838 5.624 -3.628 1.00 95.06 92 ALA A N 1
ATOM 697 C CA . ALA A 1 92 ? -2.860 4.422 -4.460 1.00 95.06 92 ALA A CA 1
ATOM 698 C C . ALA A 1 92 ? -3.677 4.622 -5.748 1.00 95.06 92 ALA A C 1
ATOM 700 O O . ALA A 1 92 ? -3.189 4.330 -6.834 1.00 95.06 92 ALA A O 1
ATOM 701 N N . MET A 1 93 ? -4.880 5.200 -5.668 1.00 97.62 93 MET A N 1
ATOM 702 C CA . MET A 1 93 ? -5.651 5.552 -6.869 1.00 97.62 93 MET A CA 1
ATOM 703 C C . MET A 1 93 ? -4.869 6.504 -7.782 1.00 97.62 93 MET A C 1
ATOM 705 O O . MET A 1 93 ? -4.855 6.316 -8.995 1.00 97.62 93 MET A O 1
ATOM 709 N N . GLY A 1 94 ? -4.171 7.483 -7.200 1.00 96.06 94 GLY A N 1
ATOM 710 C CA . GLY A 1 94 ? -3.279 8.386 -7.917 1.00 96.06 94 GLY A CA 1
ATOM 711 C C . GLY A 1 94 ? -2.152 7.655 -8.645 1.00 96.06 94 GLY A C 1
ATOM 712 O O . GLY A 1 94 ? -1.921 7.951 -9.810 1.00 96.06 94 GLY A O 1
ATOM 713 N N . VAL A 1 95 ? -1.500 6.673 -8.013 1.00 94.38 95 VAL A N 1
ATOM 714 C CA . VAL A 1 95 ? -0.452 5.840 -8.640 1.00 94.38 95 VAL A CA 1
ATOM 715 C C . VAL A 1 95 ? -0.996 5.060 -9.840 1.00 94.38 95 VAL A C 1
ATOM 717 O O . VAL A 1 95 ? -0.316 4.953 -10.855 1.00 94.38 95 VAL A O 1
ATOM 720 N N . GLY A 1 96 ? -2.226 4.546 -9.752 1.00 93.50 96 GLY A N 1
ATOM 721 C CA . GLY A 1 96 ? -2.869 3.846 -10.869 1.00 93.50 96 GLY A CA 1
ATOM 722 C C . GLY A 1 96 ? -3.265 4.757 -12.041 1.00 93.50 96 GLY A C 1
ATOM 723 O O . GLY A 1 96 ? -3.417 4.272 -13.156 1.00 93.50 96 GLY A O 1
ATOM 724 N N . ILE A 1 97 ? -3.436 6.064 -11.814 1.00 95.75 97 ILE A N 1
ATOM 725 C CA . ILE A 1 97 ? -3.778 7.042 -12.864 1.00 95.75 97 ILE A CA 1
ATOM 726 C C . ILE A 1 97 ? -2.514 7.670 -13.457 1.00 95.75 97 ILE A C 1
ATOM 728 O O . ILE A 1 97 ? -2.344 7.719 -14.673 1.00 95.75 97 ILE A O 1
ATOM 732 N N . PHE A 1 98 ? -1.645 8.185 -12.593 1.00 94.62 98 PHE A N 1
ATOM 733 C CA . PHE A 1 98 ? -0.411 8.858 -12.965 1.00 94.62 98 PHE A CA 1
ATOM 734 C C . PHE A 1 98 ? 0.712 7.832 -12.952 1.00 94.62 98 PHE A C 1
ATOM 736 O O . PHE A 1 98 ? 1.342 7.623 -11.919 1.00 94.62 98 PHE A O 1
ATOM 743 N N . THR A 1 99 ? 0.933 7.180 -14.092 1.00 91.50 99 THR A N 1
ATOM 744 C CA . THR A 1 99 ? 2.003 6.193 -14.307 1.00 91.50 99 THR A CA 1
ATOM 745 C C . THR A 1 99 ? 3.394 6.823 -14.209 1.00 91.50 99 THR A C 1
ATOM 747 O O . THR A 1 99 ? 3.530 8.044 -14.109 1.00 91.50 99 THR A O 1
ATOM 750 N N . GLU A 1 100 ? 4.445 6.003 -14.255 1.00 86.75 100 GLU A N 1
ATOM 751 C CA . GLU A 1 100 ? 5.835 6.471 -14.147 1.00 86.75 100 GLU A CA 1
ATOM 752 C C . GLU A 1 100 ? 6.203 7.551 -15.187 1.00 86.75 100 GLU A C 1
ATOM 754 O O . GLU A 1 100 ? 6.965 8.469 -14.878 1.00 86.75 100 GLU A O 1
ATOM 759 N N . ASP A 1 101 ? 5.557 7.550 -16.359 1.00 89.56 101 ASP A N 1
ATOM 760 C CA . ASP A 1 101 ? 5.732 8.566 -17.410 1.00 89.56 101 ASP A CA 1
ATOM 761 C C . ASP A 1 101 ? 5.381 9.998 -16.956 1.00 89.56 101 ASP A C 1
ATOM 763 O O . ASP A 1 101 ? 5.881 10.977 -17.512 1.00 89.56 101 ASP A O 1
ATOM 767 N N . PHE A 1 102 ? 4.554 10.153 -15.915 1.00 88.19 102 PHE A N 1
ATOM 768 C CA . PHE A 1 102 ? 4.184 11.459 -15.353 1.00 88.19 102 PHE A CA 1
ATOM 769 C C . PHE A 1 102 ? 5.238 12.029 -14.382 1.00 88.19 102 PHE A C 1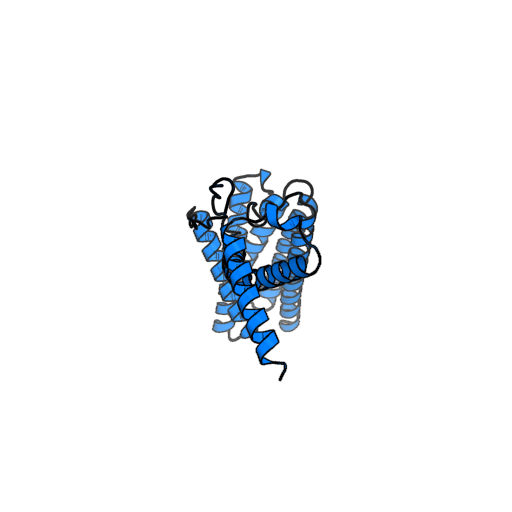
ATOM 771 O O . PHE A 1 102 ? 5.036 13.107 -13.808 1.00 88.19 102 PHE A O 1
ATOM 778 N N . GLY A 1 103 ? 6.358 11.326 -14.171 1.00 90.56 103 GLY A N 1
ATOM 779 C CA . GLY A 1 103 ? 7.548 11.809 -13.468 1.00 90.56 103 GLY A CA 1
ATOM 780 C C . GLY A 1 103 ? 7.278 12.327 -12.051 1.00 90.56 103 GLY A C 1
ATOM 781 O O . GLY A 1 103 ? 7.109 11.563 -11.097 1.00 90.56 103 GLY A O 1
ATOM 782 N N . ILE A 1 104 ? 7.260 13.655 -11.888 1.00 90.75 104 ILE A N 1
ATOM 783 C CA . ILE A 1 104 ? 7.114 14.303 -10.573 1.00 90.75 104 ILE A CA 1
ATOM 784 C C . ILE A 1 104 ? 5.752 13.989 -9.948 1.00 90.75 104 ILE A C 1
ATOM 786 O O . ILE A 1 104 ? 5.686 13.707 -8.752 1.00 90.75 104 ILE A O 1
ATOM 790 N N . ILE A 1 105 ? 4.672 13.998 -10.737 1.00 92.50 105 ILE A N 1
ATOM 791 C CA . ILE A 1 105 ? 3.324 13.734 -10.211 1.00 92.50 105 ILE A CA 1
ATOM 792 C C . ILE A 1 105 ? 3.267 12.310 -9.656 1.00 92.50 105 ILE A C 1
ATOM 794 O O . ILE A 1 105 ? 2.841 12.125 -8.516 1.00 92.50 105 ILE A O 1
ATOM 798 N N . HIS A 1 106 ? 3.789 11.336 -10.413 1.00 91.75 106 HIS A N 1
ATOM 799 C CA . HIS A 1 106 ? 3.905 9.943 -9.982 1.00 91.75 106 HIS A CA 1
ATOM 800 C C . HIS A 1 106 ? 4.693 9.811 -8.673 1.00 91.75 106 HIS A C 1
ATOM 802 O O . HIS A 1 106 ? 4.281 9.105 -7.753 1.00 91.75 106 HIS A O 1
ATOM 808 N N . THR A 1 107 ? 5.802 10.543 -8.555 1.00 89.88 107 THR A N 1
ATOM 809 C CA . THR A 1 107 ? 6.632 10.548 -7.343 1.00 89.88 107 THR A CA 1
ATOM 810 C C . THR A 1 107 ? 5.846 11.042 -6.126 1.00 89.88 107 THR A C 1
ATOM 812 O O . THR A 1 107 ? 5.922 10.439 -5.056 1.00 89.88 107 THR A O 1
ATOM 815 N N . VAL A 1 108 ? 5.060 12.114 -6.276 1.00 93.00 108 VAL A N 1
ATOM 816 C CA . VAL A 1 108 ? 4.258 12.683 -5.181 1.00 93.00 108 VAL A CA 1
ATOM 817 C C . VAL A 1 108 ? 3.139 11.731 -4.761 1.00 93.00 108 VAL A C 1
ATOM 819 O O . VAL A 1 108 ? 2.987 11.464 -3.569 1.00 93.00 108 VAL A O 1
ATOM 822 N N . VAL A 1 109 ? 2.373 11.181 -5.707 1.00 93.75 109 VAL A N 1
ATOM 823 C CA . VAL A 1 109 ? 1.271 10.260 -5.367 1.00 93.75 109 VAL A CA 1
ATOM 824 C C . VAL A 1 109 ? 1.786 8.943 -4.785 1.00 93.75 109 VAL A C 1
ATOM 826 O O . VAL A 1 109 ? 1.209 8.438 -3.821 1.00 93.75 109 VAL A O 1
ATOM 829 N N . SER A 1 110 ? 2.927 8.446 -5.274 1.00 91.38 110 SER A N 1
ATOM 830 C CA . SER A 1 110 ? 3.616 7.282 -4.707 1.00 91.38 110 SER A CA 1
ATOM 831 C C . SER A 1 110 ? 4.104 7.553 -3.287 1.00 91.38 110 SER A C 1
ATOM 833 O O . SER A 1 110 ? 3.891 6.733 -2.396 1.00 91.38 110 SER A O 1
ATOM 835 N N . LEU A 1 111 ? 4.702 8.723 -3.036 1.00 92.12 111 LEU A N 1
ATOM 836 C CA . LEU A 1 111 ? 5.129 9.127 -1.696 1.00 92.12 111 LEU A CA 1
ATOM 837 C C . LEU A 1 111 ? 3.952 9.137 -0.715 1.00 92.12 111 LEU A C 1
ATOM 839 O O . LEU A 1 111 ? 4.073 8.597 0.382 1.00 92.12 111 LEU A O 1
ATOM 843 N N . ILE A 1 112 ? 2.814 9.709 -1.117 1.00 92.62 112 ILE A N 1
ATOM 844 C CA . ILE A 1 112 ? 1.586 9.720 -0.311 1.00 92.62 112 ILE A CA 1
ATOM 845 C C . ILE A 1 112 ? 1.144 8.279 -0.014 1.00 92.62 112 ILE A C 1
ATOM 847 O O . ILE A 1 112 ? 0.937 7.933 1.150 1.00 92.62 112 ILE A O 1
ATOM 851 N N . ALA A 1 113 ? 1.059 7.421 -1.035 1.00 92.25 113 ALA A N 1
ATOM 852 C CA . ALA A 1 113 ? 0.632 6.032 -0.876 1.00 92.25 113 ALA A CA 1
ATOM 853 C C . ALA A 1 113 ? 1.529 5.249 0.100 1.00 92.25 113 ALA A C 1
ATOM 855 O O . ALA A 1 113 ? 1.028 4.607 1.024 1.00 92.25 113 ALA A O 1
ATOM 856 N N . PHE A 1 114 ? 2.854 5.328 -0.059 1.00 90.19 114 PHE A N 1
ATOM 857 C CA . PHE A 1 114 ? 3.797 4.576 0.774 1.00 90.19 114 PHE A CA 1
ATOM 858 C C . PHE A 1 114 ? 3.934 5.140 2.190 1.00 90.19 114 PHE A C 1
ATOM 860 O O . PHE A 1 114 ? 3.986 4.365 3.148 1.00 90.19 114 PHE A O 1
ATOM 867 N N . LEU A 1 115 ? 3.961 6.468 2.349 1.00 92.25 115 LEU A N 1
ATOM 868 C CA . LEU A 1 115 ? 4.081 7.106 3.661 1.00 92.25 115 LEU A CA 1
ATOM 869 C C . LEU A 1 115 ? 2.859 6.802 4.526 1.00 92.25 115 LEU A C 1
ATOM 871 O O . LEU A 1 115 ? 2.987 6.263 5.627 1.00 92.25 115 LEU A O 1
ATOM 875 N N . PHE A 1 116 ? 1.665 7.120 4.024 1.00 92.44 116 PHE A N 1
ATOM 876 C CA . PHE A 1 116 ? 0.437 6.904 4.782 1.00 92.44 116 PHE A CA 1
ATOM 877 C C . PHE A 1 116 ? 0.084 5.418 4.864 1.00 92.44 116 PHE A C 1
ATOM 879 O O . PHE A 1 116 ? -0.424 4.976 5.894 1.00 92.44 116 PHE A O 1
ATOM 886 N N . GLY A 1 117 ? 0.454 4.610 3.866 1.00 89.25 117 GLY A N 1
ATOM 887 C CA . GLY A 1 117 ? 0.344 3.154 3.934 1.00 89.25 117 GLY A CA 1
ATOM 888 C C . GLY A 1 117 ? 1.144 2.578 5.102 1.00 89.25 117 GLY A C 1
ATOM 889 O O . GLY A 1 117 ? 0.581 1.871 5.939 1.00 89.25 117 GLY A O 1
ATOM 890 N N . GLY A 1 118 ? 2.421 2.950 5.231 1.00 87.69 118 GLY A N 1
ATOM 891 C CA . GLY A 1 118 ? 3.270 2.527 6.349 1.00 87.69 118 GLY A CA 1
ATOM 892 C C . GLY A 1 118 ? 2.794 3.048 7.709 1.00 87.69 118 GLY A C 1
ATOM 893 O O . GLY A 1 118 ? 2.817 2.317 8.695 1.00 87.69 118 GLY A O 1
ATOM 894 N N . LEU A 1 119 ? 2.297 4.287 7.775 1.00 89.50 119 LEU A N 1
ATOM 895 C CA . LEU A 1 119 ? 1.715 4.834 9.006 1.00 89.50 119 LEU A CA 1
ATOM 896 C C . LEU A 1 119 ? 0.404 4.136 9.395 1.00 89.50 119 LEU A C 1
ATOM 898 O O . LEU A 1 119 ? 0.140 3.955 10.584 1.00 89.50 119 LEU A O 1
ATOM 902 N N . SER A 1 120 ? -0.413 3.719 8.423 1.00 88.50 120 SER A N 1
ATOM 903 C CA . SER A 1 120 ? -1.713 3.088 8.681 1.00 88.50 120 SER A CA 1
ATOM 904 C C . SER A 1 120 ? -1.586 1.774 9.452 1.00 88.50 120 SER A C 1
ATOM 906 O O . SER A 1 120 ? -2.392 1.511 10.345 1.00 88.50 120 SER A O 1
ATOM 908 N N . THR A 1 121 ? -0.542 0.980 9.185 1.00 85.81 121 THR A N 1
ATOM 909 C CA . THR A 1 121 ? -0.311 -0.289 9.891 1.00 85.81 121 THR A CA 1
ATOM 910 C C . THR A 1 121 ? 0.074 -0.052 11.350 1.00 85.81 121 THR A C 1
ATOM 912 O O . THR A 1 121 ? -0.440 -0.729 12.241 1.00 85.81 121 THR A O 1
ATOM 915 N N . ILE A 1 122 ? 0.897 0.967 11.617 1.00 86.31 122 ILE A N 1
ATOM 916 C CA . ILE A 1 122 ? 1.285 1.373 12.974 1.00 86.31 122 ILE A CA 1
ATOM 917 C C . ILE A 1 122 ? 0.068 1.921 13.732 1.00 86.31 122 ILE A C 1
ATOM 919 O O . ILE A 1 122 ? -0.231 1.473 14.843 1.00 86.31 122 ILE A O 1
ATOM 923 N N . PHE A 1 123 ? -0.682 2.847 13.125 1.00 86.50 123 PHE A N 1
ATOM 924 C CA . PHE A 1 123 ? -1.868 3.431 13.753 1.00 86.50 123 PHE A CA 1
ATOM 925 C C . PHE A 1 123 ? -2.975 2.409 13.996 1.00 86.50 123 PHE A C 1
ATOM 927 O O . PHE A 1 123 ? -3.641 2.492 15.024 1.00 86.50 123 PHE A O 1
ATOM 934 N N . SER A 1 124 ? -3.144 1.412 13.123 1.00 84.19 124 SER A N 1
ATOM 935 C CA . SER A 1 124 ? -4.120 0.336 13.333 1.00 84.19 124 SER A CA 1
ATOM 936 C C . SER A 1 124 ? -3.884 -0.395 14.657 1.00 84.19 124 SER A C 1
ATOM 938 O O . SER A 1 124 ? -4.836 -0.783 15.336 1.00 84.19 124 SER A O 1
ATOM 940 N N . ILE A 1 125 ? -2.624 -0.558 15.056 1.00 83.12 125 ILE A N 1
ATOM 941 C CA . ILE A 1 125 ? -2.247 -1.270 16.280 1.00 83.12 125 ILE A CA 1
ATOM 942 C C . ILE A 1 125 ? -2.355 -0.358 17.496 1.00 83.12 125 ILE A C 1
ATOM 944 O O . ILE A 1 125 ? -2.908 -0.772 18.513 1.00 83.12 125 ILE A O 1
ATOM 948 N N . ILE A 1 126 ? -1.913 0.898 17.379 1.00 83.75 126 ILE A N 1
ATOM 949 C CA . ILE A 1 126 ? -2.096 1.901 18.437 1.00 83.75 126 ILE A CA 1
ATOM 950 C C . ILE A 1 126 ? -3.589 2.060 18.752 1.00 83.75 126 ILE A C 1
ATOM 952 O O . ILE A 1 126 ? -3.979 1.997 19.915 1.00 83.75 126 ILE A O 1
ATOM 956 N N . CYS A 1 127 ? -4.445 2.181 17.733 1.00 81.38 127 CYS A N 1
ATOM 957 C CA . CYS A 1 127 ? -5.895 2.256 17.908 1.00 81.38 127 CYS A CA 1
ATOM 958 C C . CYS A 1 127 ? -6.469 0.983 18.546 1.00 81.38 127 CYS A C 1
ATOM 960 O O . CYS A 1 127 ? -7.297 1.080 19.453 1.00 81.38 127 CYS A O 1
ATOM 962 N N . SER A 1 128 ? -6.005 -0.200 18.127 1.00 81.19 128 SER A N 1
ATOM 963 C CA . SER A 1 128 ? -6.402 -1.478 18.734 1.00 81.19 128 SER A CA 1
ATOM 964 C C . SER A 1 128 ? -6.058 -1.535 20.229 1.00 81.19 128 SER A C 1
ATOM 966 O O . SER A 1 128 ? -6.893 -1.946 21.039 1.00 81.19 128 SER A O 1
ATOM 968 N N . TYR A 1 129 ? -4.864 -1.065 20.605 1.00 81.50 129 TYR A N 1
ATOM 969 C CA . TYR A 1 129 ? -4.386 -1.040 21.987 1.00 81.50 129 TYR A CA 1
ATOM 970 C C . TYR A 1 129 ? -5.135 -0.012 22.849 1.00 81.50 129 TYR A C 1
ATOM 972 O O . TYR A 1 129 ? -5.655 -0.361 23.907 1.00 81.50 129 TYR A O 1
ATOM 980 N N . VAL A 1 130 ? -5.249 1.236 22.378 1.00 81.81 130 VAL A N 1
ATOM 981 C CA . VAL A 1 130 ? -5.887 2.346 23.112 1.00 81.81 130 VAL A CA 1
ATOM 982 C C . VAL A 1 130 ? -7.364 2.067 23.389 1.00 81.81 130 VAL A C 1
ATOM 984 O O . VAL A 1 130 ? -7.840 2.309 24.495 1.00 81.81 130 VAL A O 1
ATOM 987 N N . HIS A 1 131 ? -8.089 1.516 22.414 1.00 76.00 131 HIS A N 1
ATOM 988 C CA . HIS A 1 131 ? -9.528 1.277 22.546 1.00 76.00 131 HIS A CA 1
ATOM 989 C C . HIS A 1 131 ? -9.883 -0.122 23.069 1.00 76.00 131 HIS A C 1
ATOM 991 O O . HIS A 1 131 ? -11.063 -0.426 23.215 1.00 76.00 131 HIS A O 1
ATOM 997 N N . LYS A 1 132 ? -8.889 -0.972 23.377 1.00 72.06 132 LYS A N 1
ATOM 998 C CA . LYS A 1 132 ? -9.071 -2.373 23.816 1.00 72.06 132 LYS A CA 1
ATOM 999 C C . LYS A 1 132 ? -9.912 -3.225 22.849 1.00 72.06 132 LYS A C 1
ATOM 1001 O O . LYS A 1 132 ? -10.558 -4.189 23.258 1.00 72.06 132 LYS A O 1
ATOM 1006 N N . ILE A 1 133 ? -9.891 -2.894 21.559 1.00 70.31 133 ILE A N 1
ATOM 1007 C CA . ILE A 1 133 ? -10.607 -3.622 20.504 1.00 70.31 133 ILE A CA 1
ATOM 1008 C C . ILE A 1 133 ? -9.584 -4.454 19.741 1.00 70.31 133 ILE A C 1
ATOM 1010 O O . ILE A 1 133 ? -8.667 -3.897 19.143 1.00 70.31 133 ILE A O 1
ATOM 1014 N N . LYS A 1 134 ? -9.734 -5.783 19.726 1.00 66.50 134 LYS A N 1
ATOM 1015 C CA . LYS A 1 134 ? -8.874 -6.677 18.934 1.00 66.50 134 LYS A CA 1
ATOM 1016 C C . LYS A 1 134 ? -9.241 -6.577 17.451 1.00 66.50 134 LYS A C 1
ATOM 1018 O O . LYS A 1 134 ? -10.148 -7.263 16.993 1.00 66.50 134 LYS A O 1
ATOM 1023 N N . LEU A 1 135 ? -8.542 -5.709 16.720 1.00 63.50 135 LEU A N 1
ATOM 1024 C CA . LEU A 1 135 ? -8.647 -5.605 15.258 1.00 63.50 135 LEU A CA 1
ATOM 1025 C C . LEU A 1 135 ? -7.833 -6.696 14.554 1.00 63.50 135 LEU A C 1
ATOM 1027 O O . LEU A 1 135 ? -8.230 -7.188 13.503 1.00 63.50 135 LEU A O 1
ATOM 1031 N N . VAL A 1 136 ? -6.696 -7.063 15.144 1.00 64.44 136 VAL A N 1
ATOM 1032 C CA . VAL A 1 136 ? -5.734 -8.023 14.599 1.00 64.44 136 VAL A CA 1
ATOM 1033 C C . VAL A 1 136 ? -5.315 -8.962 15.727 1.00 64.44 136 VAL A C 1
ATOM 1035 O O . VAL A 1 136 ? -5.100 -8.523 16.860 1.00 64.44 136 VAL A O 1
ATOM 1038 N N . GLU A 1 137 ? -5.209 -10.260 15.447 1.00 67.56 137 GLU A N 1
ATOM 1039 C CA . GLU A 1 137 ? -4.657 -11.205 16.420 1.00 67.56 137 GLU A CA 1
ATOM 1040 C C . GLU A 1 137 ? -3.172 -10.907 16.689 1.00 67.56 137 GLU A C 1
ATOM 1042 O O . GLU A 1 137 ? -2.449 -10.434 15.811 1.00 67.56 137 GLU A O 1
ATOM 1047 N N . MET A 1 138 ? -2.695 -11.180 17.909 1.00 57.53 138 MET A N 1
ATOM 1048 C CA . MET A 1 138 ? -1.363 -10.742 18.364 1.00 57.53 138 MET A CA 1
ATOM 1049 C C . MET A 1 138 ? -0.217 -11.159 17.427 1.00 57.53 138 MET A C 1
ATOM 1051 O O . MET A 1 138 ? 0.696 -10.368 17.203 1.00 57.53 138 MET A O 1
ATOM 1055 N N . SER A 1 139 ? -0.277 -12.358 16.842 1.00 63.03 139 SER A N 1
ATOM 1056 C CA . SER A 1 139 ? 0.768 -12.869 15.943 1.00 63.03 139 SER A CA 1
ATOM 1057 C C . SER A 1 139 ? 0.870 -12.067 14.642 1.00 63.03 139 SER A C 1
ATOM 1059 O O . SER A 1 139 ? 1.966 -11.735 14.196 1.00 63.03 139 SER A O 1
ATOM 1061 N N . PHE A 1 140 ? -0.269 -11.696 14.055 1.00 69.06 140 PHE A N 1
ATOM 1062 C CA . PHE A 1 140 ? -0.310 -10.891 12.831 1.00 69.06 140 PHE A CA 1
ATOM 1063 C C . PHE A 1 140 ? 0.001 -9.415 13.100 1.00 69.06 140 PHE A C 1
ATOM 1065 O O . PHE A 1 140 ? 0.546 -8.734 12.235 1.00 69.06 140 PHE A O 1
ATOM 1072 N N . SER A 1 141 ? -0.278 -8.939 14.316 1.00 72.19 141 SER A N 1
ATOM 1073 C CA . SER A 1 141 ? 0.016 -7.570 14.743 1.00 72.19 141 SER A CA 1
ATOM 1074 C C . SER A 1 141 ? 1.519 -7.265 14.692 1.00 72.19 141 SER A C 1
ATOM 1076 O O . SER A 1 141 ? 1.927 -6.277 14.087 1.00 72.19 141 SER A O 1
ATOM 1078 N N . ILE A 1 142 ? 2.369 -8.154 15.221 1.00 76.25 142 ILE A N 1
ATOM 1079 C CA . ILE A 1 142 ? 3.833 -7.963 15.194 1.00 76.25 142 ILE A CA 1
ATOM 1080 C C . ILE A 1 142 ? 4.353 -7.912 13.754 1.00 76.25 142 ILE A C 1
ATOM 1082 O O . ILE A 1 142 ? 5.145 -7.035 13.409 1.00 76.25 142 ILE A O 1
ATOM 1086 N N . ILE A 1 143 ? 3.877 -8.822 12.900 1.00 80.06 143 ILE A N 1
ATOM 1087 C CA . ILE A 1 143 ? 4.265 -8.866 11.486 1.00 80.06 143 ILE A CA 1
ATOM 1088 C C . ILE A 1 143 ? 3.879 -7.554 10.793 1.00 80.06 143 ILE A C 1
ATOM 1090 O O . ILE A 1 143 ? 4.697 -6.979 10.079 1.00 80.06 143 ILE A O 1
ATOM 1094 N N . ALA A 1 144 ? 2.676 -7.034 11.048 1.00 76.44 144 ALA A N 1
ATOM 1095 C CA . ALA A 1 144 ? 2.218 -5.773 10.474 1.00 76.44 144 ALA A CA 1
ATOM 1096 C C . ALA A 1 144 ? 3.064 -4.564 10.921 1.00 76.44 144 ALA A C 1
ATOM 1098 O O . ALA A 1 144 ? 3.382 -3.721 10.080 1.00 76.44 144 ALA A O 1
ATOM 1099 N N . VAL A 1 145 ? 3.489 -4.495 12.194 1.00 79.31 145 VAL A N 1
ATOM 1100 C CA . VAL A 1 145 ? 4.423 -3.447 12.665 1.00 79.31 145 VAL A CA 1
ATOM 1101 C C . VAL A 1 145 ? 5.743 -3.540 11.922 1.00 79.31 145 VAL A C 1
ATOM 1103 O O . VAL A 1 145 ? 6.228 -2.539 11.402 1.00 79.31 145 VAL A O 1
ATOM 1106 N N . VAL A 1 146 ? 6.333 -4.735 11.876 1.00 83.62 146 VAL A N 1
ATOM 1107 C CA . VAL A 1 146 ? 7.641 -4.942 11.252 1.00 83.62 146 VAL A CA 1
ATOM 1108 C C . VAL A 1 146 ? 7.582 -4.564 9.774 1.00 83.62 146 VAL A C 1
ATOM 1110 O O . VAL A 1 146 ? 8.445 -3.829 9.307 1.00 83.62 146 VAL A O 1
ATOM 1113 N N . LEU A 1 147 ? 6.534 -4.973 9.056 1.00 80.00 147 LEU A N 1
ATOM 1114 C CA . LEU A 1 147 ? 6.327 -4.590 7.659 1.00 80.00 147 LEU A CA 1
ATOM 1115 C C . LEU A 1 147 ? 6.123 -3.077 7.489 1.00 80.00 147 LEU A C 1
ATOM 1117 O O . LEU A 1 147 ? 6.703 -2.494 6.576 1.00 80.00 147 LEU A O 1
ATOM 1121 N N . GLY A 1 148 ? 5.364 -2.428 8.378 1.00 82.31 148 GLY A N 1
ATOM 1122 C CA . GLY A 1 148 ? 5.184 -0.972 8.375 1.00 82.31 148 GLY A CA 1
ATOM 1123 C C . GLY A 1 148 ? 6.490 -0.210 8.594 1.00 82.31 148 GLY A C 1
ATOM 1124 O O . GLY A 1 148 ? 6.811 0.709 7.845 1.00 82.31 148 GLY A O 1
ATOM 1125 N N . LEU A 1 149 ? 7.289 -0.632 9.576 1.00 86.31 149 LEU A N 1
ATOM 1126 C CA . LEU A 1 149 ? 8.601 -0.047 9.855 1.00 86.31 149 LEU A CA 1
ATOM 1127 C C . LEU A 1 149 ? 9.591 -0.287 8.715 1.00 86.31 149 LEU A C 1
ATOM 1129 O O . LEU A 1 149 ? 10.347 0.620 8.376 1.00 86.31 149 LEU A O 1
ATOM 1133 N N . ILE A 1 150 ? 9.575 -1.472 8.099 1.00 84.94 150 ILE A N 1
ATOM 1134 C CA . ILE A 1 150 ? 10.385 -1.759 6.910 1.00 84.94 150 ILE A CA 1
ATOM 1135 C C . ILE A 1 150 ? 9.974 -0.833 5.763 1.00 84.94 150 ILE A C 1
ATOM 1137 O O . ILE A 1 150 ? 10.850 -0.251 5.131 1.00 84.94 150 ILE A O 1
ATOM 1141 N N . ALA A 1 151 ? 8.674 -0.652 5.518 1.00 82.25 151 ALA A N 1
ATOM 1142 C CA . ALA A 1 151 ? 8.176 0.228 4.462 1.00 82.25 151 ALA A CA 1
ATOM 1143 C C . ALA A 1 151 ? 8.576 1.695 4.693 1.00 82.25 151 ALA A C 1
ATOM 1145 O O . ALA A 1 151 ? 9.093 2.345 3.785 1.00 82.25 151 ALA A O 1
ATOM 1146 N N . LEU A 1 152 ? 8.412 2.211 5.915 1.00 85.69 152 LEU A N 1
ATOM 1147 C CA . LEU A 1 152 ? 8.815 3.579 6.261 1.00 85.69 152 LEU A CA 1
ATOM 1148 C C . LEU A 1 152 ? 10.337 3.757 6.240 1.00 85.69 152 LEU A C 1
ATOM 1150 O O . LEU A 1 152 ? 10.832 4.756 5.727 1.00 85.69 152 LEU A O 1
ATOM 1154 N N . GLY A 1 153 ? 11.093 2.786 6.752 1.00 84.81 153 GLY A N 1
ATOM 1155 C CA . GLY A 1 153 ? 12.554 2.799 6.703 1.00 84.81 153 GLY A CA 1
ATOM 1156 C C . GLY A 1 153 ? 13.074 2.782 5.266 1.00 84.81 153 GLY A C 1
ATOM 1157 O O . GLY A 1 153 ? 13.958 3.563 4.918 1.00 84.81 153 GLY A O 1
ATOM 1158 N N . ALA A 1 154 ? 12.476 1.954 4.407 1.00 79.88 154 ALA A N 1
ATOM 1159 C CA . ALA A 1 154 ? 12.740 1.942 2.974 1.00 79.88 154 ALA A CA 1
ATOM 1160 C C . ALA A 1 154 ? 12.451 3.316 2.348 1.00 79.88 154 ALA A C 1
ATOM 1162 O O . ALA A 1 154 ? 13.301 3.860 1.646 1.00 79.88 154 ALA A O 1
ATOM 1163 N N . LEU A 1 155 ? 11.309 3.929 2.667 1.00 83.56 155 LEU A N 1
ATOM 1164 C CA . LEU A 1 155 ? 10.951 5.257 2.172 1.00 83.56 155 LEU A CA 1
ATOM 1165 C C . LEU A 1 155 ? 11.959 6.340 2.597 1.00 83.56 155 LEU A C 1
ATOM 1167 O O . LEU A 1 155 ? 12.347 7.169 1.776 1.00 83.56 155 LEU A O 1
ATOM 1171 N N . VAL A 1 156 ? 12.435 6.314 3.845 1.00 84.62 156 VAL A N 1
ATOM 1172 C CA . VAL A 1 156 ? 13.472 7.241 4.334 1.00 84.62 156 VAL A CA 1
ATOM 1173 C C . VAL A 1 156 ? 14.790 7.043 3.584 1.00 84.62 156 VAL A C 1
ATOM 1175 O O . VAL A 1 156 ? 15.411 8.021 3.169 1.00 84.62 156 VAL A O 1
ATOM 1178 N N . LEU A 1 157 ? 15.208 5.794 3.358 1.00 81.62 157 LEU A N 1
ATOM 1179 C CA . LEU A 1 157 ? 16.408 5.493 2.569 1.00 81.62 157 LEU A CA 1
ATOM 1180 C C . LEU A 1 157 ? 16.271 5.976 1.119 1.00 81.62 157 LEU A C 1
ATOM 1182 O O . LEU A 1 157 ? 17.236 6.497 0.554 1.00 81.62 157 LEU A O 1
ATOM 1186 N N . PHE A 1 158 ? 15.075 5.838 0.540 1.00 76.00 158 PHE A N 1
ATOM 1187 C CA . PHE A 1 158 ? 14.756 6.306 -0.807 1.00 76.00 158 PHE A CA 1
ATOM 1188 C C . PHE A 1 158 ? 14.844 7.829 -0.897 1.00 76.00 158 PHE A C 1
ATOM 1190 O O . PHE A 1 158 ? 15.581 8.355 -1.730 1.00 76.00 158 PHE A O 1
ATOM 1197 N N . ALA A 1 159 ? 14.172 8.537 0.014 1.00 76.56 159 ALA A N 1
ATOM 1198 C CA . ALA A 1 159 ? 14.183 9.995 0.075 1.00 76.56 159 ALA A CA 1
ATOM 1199 C C . ALA A 1 159 ? 15.589 10.555 0.346 1.00 76.56 159 ALA A C 1
ATOM 1201 O O . ALA A 1 159 ? 16.001 11.537 -0.270 1.00 76.56 159 ALA A O 1
ATOM 1202 N N . GLY A 1 160 ? 16.358 9.899 1.219 1.00 73.56 160 GLY A N 1
ATOM 1203 C CA . GLY A 1 160 ? 17.731 10.284 1.540 1.00 73.56 160 GLY A CA 1
ATOM 1204 C C . GLY A 1 160 ? 18.754 9.972 0.442 1.00 73.56 160 GLY A C 1
ATOM 1205 O O . GLY A 1 160 ? 19.920 10.327 0.604 1.00 73.56 160 GLY A O 1
ATOM 1206 N N . LYS A 1 161 ? 18.363 9.287 -0.649 1.00 66.44 161 LYS A N 1
ATOM 1207 C CA . LYS A 1 161 ? 19.278 8.744 -1.676 1.00 66.44 161 LYS A CA 1
ATOM 1208 C C . LYS A 1 161 ? 20.449 7.965 -1.055 1.00 66.44 161 LYS A C 1
ATOM 1210 O O . LYS A 1 161 ? 21.571 7.972 -1.568 1.00 66.44 161 LYS A O 1
ATOM 1215 N N . ILE A 1 162 ? 20.198 7.303 0.075 1.00 62.62 162 ILE A N 1
ATOM 1216 C CA . ILE A 1 162 ? 21.222 6.578 0.826 1.00 62.62 162 ILE A CA 1
ATOM 1217 C C . ILE A 1 162 ? 21.352 5.193 0.200 1.00 62.62 162 ILE A C 1
ATOM 1219 O O . ILE A 1 162 ? 20.682 4.232 0.572 1.00 62.62 162 ILE A O 1
ATOM 1223 N N . TYR A 1 163 ? 22.237 5.094 -0.786 1.00 55.25 163 TYR A N 1
ATOM 1224 C CA . TYR A 1 163 ? 22.593 3.831 -1.416 1.00 55.25 163 TYR A CA 1
ATOM 1225 C C . TYR A 1 163 ? 23.656 3.123 -0.561 1.00 55.25 163 TYR A C 1
ATOM 1227 O O . TYR A 1 163 ? 24.844 3.436 -0.653 1.00 55.25 163 TYR A O 1
ATOM 1235 N N . PHE A 1 164 ? 23.264 2.153 0.272 1.00 45.34 164 PHE A N 1
ATOM 1236 C CA . PHE A 1 164 ? 24.209 1.253 0.955 1.00 45.34 164 PHE A CA 1
ATOM 1237 C C . PHE A 1 164 ? 25.101 0.511 -0.068 1.00 45.34 164 PHE A C 1
ATOM 1239 O O . PHE A 1 164 ? 24.741 -0.492 -0.680 1.00 45.34 164 PHE A O 1
ATOM 1246 N N . ARG A 1 165 ? 26.321 0.990 -0.299 1.00 39.47 165 ARG A N 1
ATOM 1247 C CA . ARG A 1 165 ? 27.224 0.358 -1.266 1.00 39.47 165 ARG A CA 1
ATOM 1248 C C . ARG A 1 165 ? 27.773 -0.967 -0.716 1.00 39.47 165 ARG A C 1
ATOM 1250 O O . ARG A 1 165 ? 28.858 -1.005 -0.146 1.00 39.47 165 ARG A O 1
ATOM 1257 N N . ALA A 1 166 ? 27.056 -2.072 -0.915 1.00 41.53 166 ALA A N 1
ATOM 1258 C CA . ALA A 1 166 ? 27.532 -3.409 -0.565 1.00 41.53 166 ALA A CA 1
ATOM 1259 C C . ALA A 1 166 ? 28.307 -4.030 -1.741 1.00 41.53 166 ALA A C 1
ATOM 1261 O O . ALA A 1 166 ? 27.735 -4.490 -2.727 1.00 41.53 166 ALA A O 1
ATOM 1262 N N . ARG A 1 167 ? 29.640 -4.067 -1.655 1.00 38.25 167 ARG A N 1
ATOM 1263 C CA . ARG A 1 167 ? 30.505 -4.686 -2.675 1.00 38.25 167 ARG A CA 1
ATOM 1264 C C . ARG A 1 167 ? 30.420 -6.229 -2.604 1.00 38.25 167 ARG A C 1
ATOM 1266 O O . ARG A 1 167 ? 31.297 -6.851 -2.016 1.00 38.25 167 ARG A O 1
ATOM 1273 N N . CYS A 1 168 ? 29.406 -6.880 -3.203 1.00 43.56 168 CYS A N 1
ATOM 1274 C CA . CYS A 1 168 ? 29.464 -8.342 -3.456 1.00 43.56 168 CYS A CA 1
ATOM 1275 C C . CYS A 1 168 ? 30.336 -8.572 -4.719 1.00 43.56 168 CYS A C 1
ATOM 1277 O O . CYS A 1 168 ? 29.923 -8.296 -5.844 1.00 43.56 168 CYS A O 1
ATOM 1279 N N . ARG A 1 169 ? 31.568 -9.074 -4.534 1.00 38.09 169 ARG A N 1
ATOM 1280 C CA . ARG A 1 169 ? 32.491 -9.461 -5.620 1.00 38.09 169 ARG A CA 1
ATOM 1281 C C . ARG A 1 169 ? 31.970 -10.735 -6.296 1.00 38.09 169 ARG A C 1
ATOM 1283 O O . ARG A 1 169 ? 32.083 -11.826 -5.737 1.00 38.09 169 ARG A O 1
ATOM 1290 N N . ARG A 1 170 ? 31.383 -10.610 -7.488 1.00 40.25 170 ARG A N 1
ATOM 1291 C CA . ARG A 1 170 ? 31.063 -11.754 -8.356 1.00 40.25 170 ARG A CA 1
ATOM 1292 C C . ARG A 1 170 ? 32.349 -12.146 -9.089 1.00 40.25 170 ARG A C 1
ATOM 1294 O O . ARG A 1 170 ? 32.959 -11.307 -9.739 1.00 40.25 170 ARG A O 1
ATOM 1301 N N . ASN A 1 171 ? 32.805 -13.389 -8.929 1.00 40.44 171 ASN A N 1
ATOM 1302 C CA . ASN A 1 171 ? 34.013 -13.872 -9.603 1.00 40.44 171 ASN A CA 1
ATOM 1303 C C . ASN A 1 171 ? 33.861 -13.747 -11.130 1.00 40.44 171 ASN A C 1
ATOM 1305 O O . ASN A 1 171 ? 33.043 -14.457 -11.709 1.00 40.44 171 ASN A O 1
ATOM 1309 N N . GLY A 1 172 ? 34.700 -12.919 -11.758 1.00 42.62 172 GLY A N 1
ATOM 1310 C CA . GLY A 1 172 ? 35.269 -13.228 -13.072 1.00 42.62 172 GLY A CA 1
ATOM 1311 C C . GLY A 1 172 ? 34.934 -12.330 -14.262 1.00 42.62 172 GLY A C 1
ATOM 1312 O O . GLY A 1 172 ? 35.689 -12.382 -15.220 1.00 42.62 172 GLY A O 1
ATOM 1313 N N . THR A 1 173 ? 33.894 -11.495 -14.250 1.00 37.59 173 THR A N 1
ATOM 1314 C CA . THR A 1 173 ? 33.577 -10.661 -15.430 1.00 37.59 173 THR A CA 1
ATOM 1315 C C . THR A 1 173 ? 32.921 -9.345 -15.033 1.00 37.59 173 THR A C 1
ATOM 1317 O O . THR A 1 173 ? 31.843 -9.368 -14.443 1.00 37.59 173 THR A O 1
ATOM 1320 N N . HIS A 1 174 ? 33.595 -8.248 -15.393 1.00 34.91 174 HIS A N 1
ATOM 1321 C CA . HIS A 1 174 ? 33.213 -6.831 -15.342 1.00 34.91 174 HIS A CA 1
ATOM 1322 C C . HIS A 1 174 ? 32.510 -6.335 -14.070 1.00 34.91 174 HIS A C 1
ATOM 1324 O O . HIS A 1 174 ? 31.364 -6.669 -13.770 1.00 34.91 174 HIS A O 1
ATOM 1330 N N . ASP A 1 175 ? 33.199 -5.436 -13.369 1.00 33.22 175 ASP A N 1
ATOM 1331 C CA . ASP A 1 175 ? 32.673 -4.632 -12.272 1.00 33.22 175 ASP A CA 1
ATOM 1332 C C . ASP A 1 175 ? 31.471 -3.791 -12.741 1.00 33.22 175 ASP A C 1
ATOM 1334 O O . ASP A 1 175 ? 31.615 -2.644 -13.155 1.00 33.22 175 ASP A O 1
ATOM 1338 N N . ARG A 1 176 ? 30.249 -4.331 -12.669 1.00 36.31 176 ARG A N 1
ATOM 1339 C CA . ARG A 1 176 ? 29.051 -3.486 -12.723 1.00 36.31 176 ARG A CA 1
ATOM 1340 C C . ARG A 1 176 ? 28.876 -2.831 -11.361 1.00 36.31 176 ARG A C 1
ATOM 1342 O O . ARG A 1 176 ? 28.373 -3.456 -10.424 1.00 36.31 176 ARG A O 1
ATOM 1349 N N . LEU A 1 177 ? 29.277 -1.561 -11.259 1.00 33.72 177 LEU A N 1
ATOM 1350 C CA . LEU A 1 177 ? 28.756 -0.653 -10.240 1.00 33.72 177 LEU A CA 1
ATOM 1351 C C . LEU A 1 177 ? 27.226 -0.683 -10.340 1.00 33.72 177 LEU A C 1
ATOM 1353 O O . LEU A 1 177 ? 26.649 -0.111 -11.254 1.00 33.72 177 LEU A O 1
ATOM 1357 N N . SER A 1 178 ? 26.579 -1.404 -9.431 1.00 37.41 178 SER A N 1
ATOM 1358 C CA . SER A 1 178 ? 25.122 -1.425 -9.340 1.00 37.41 178 SER A CA 1
ATOM 1359 C C . SER A 1 178 ? 24.734 -0.368 -8.312 1.00 37.41 178 SER A C 1
ATOM 1361 O O . SER A 1 178 ? 25.095 -0.493 -7.142 1.00 37.41 178 SER A O 1
ATOM 1363 N N . THR A 1 179 ? 24.088 0.709 -8.744 1.00 34.81 179 THR A N 1
ATOM 1364 C CA . THR A 1 179 ? 23.459 1.687 -7.848 1.00 34.81 179 THR A CA 1
ATOM 1365 C C . THR A 1 179 ? 22.301 0.979 -7.143 1.00 34.81 179 THR A C 1
ATOM 1367 O O . THR A 1 179 ? 21.514 0.288 -7.782 1.00 34.81 179 THR A O 1
ATOM 1370 N N . PHE A 1 180 ? 22.262 1.021 -5.813 1.00 46.12 180 PHE A N 1
ATOM 1371 C CA . PHE A 1 180 ? 21.463 0.074 -5.033 1.00 46.12 180 PHE A CA 1
ATOM 1372 C C . PHE A 1 180 ? 20.059 0.609 -4.733 1.00 46.12 180 PHE A C 1
ATOM 1374 O O . PHE A 1 180 ? 19.866 1.312 -3.751 1.00 46.12 180 PHE A O 1
ATOM 1381 N N . HIS A 1 181 ? 19.054 0.266 -5.533 1.00 43.06 181 HIS A N 1
ATOM 1382 C CA . HIS A 1 181 ? 17.695 0.757 -5.296 1.00 43.06 181 HIS A CA 1
ATOM 1383 C C . HIS A 1 181 ? 16.977 0.031 -4.145 1.00 43.06 181 HIS A C 1
ATOM 1385 O O . HIS A 1 18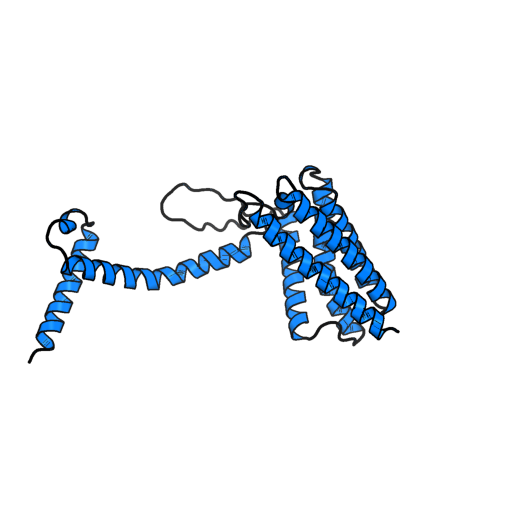1 ? 17.183 -1.158 -3.882 1.00 43.06 181 HIS A O 1
ATOM 1391 N N . VAL A 1 182 ? 16.133 0.797 -3.446 1.00 42.22 182 VAL A N 1
ATOM 1392 C CA . VAL A 1 182 ? 15.432 0.511 -2.177 1.00 42.22 182 VAL A CA 1
ATOM 1393 C C . VAL A 1 182 ? 14.561 -0.761 -2.174 1.00 42.22 182 VAL A C 1
ATOM 1395 O O . VAL A 1 182 ? 14.299 -1.305 -1.105 1.00 42.22 182 VAL A O 1
ATOM 1398 N N . GLY A 1 183 ? 14.229 -1.337 -3.333 1.00 39.78 183 GLY A N 1
ATOM 1399 C CA . GLY A 1 183 ? 13.501 -2.614 -3.434 1.00 39.78 183 GLY A CA 1
ATOM 1400 C C . GLY A 1 183 ? 14.358 -3.890 -3.364 1.00 39.78 183 GLY A C 1
ATOM 1401 O O . GLY A 1 183 ? 13.838 -4.974 -3.119 1.00 39.78 183 GLY A O 1
ATOM 1402 N N . SER A 1 184 ? 15.682 -3.798 -3.537 1.00 42.56 184 SER A N 1
ATOM 1403 C CA . SER A 1 184 ? 16.522 -4.980 -3.824 1.00 42.56 184 SER A CA 1
ATOM 1404 C C . SER A 1 184 ? 17.218 -5.616 -2.607 1.00 42.56 184 SER A C 1
ATOM 1406 O O . SER A 1 184 ? 17.739 -6.734 -2.685 1.00 42.56 184 SER A O 1
ATOM 1408 N N . TRP A 1 185 ? 17.241 -4.925 -1.465 1.00 37.59 185 TRP A N 1
ATOM 1409 C CA . TRP A 1 185 ? 18.135 -5.230 -0.340 1.00 37.59 185 TRP A CA 1
ATOM 1410 C C . TRP A 1 185 ? 17.831 -6.559 0.347 1.00 37.59 185 TRP A C 1
ATOM 1412 O O . TRP A 1 185 ? 18.725 -7.388 0.513 1.00 37.59 185 TRP A O 1
ATOM 1422 N N . ILE A 1 186 ? 16.568 -6.791 0.713 1.00 42.44 186 ILE A N 1
ATOM 1423 C CA . ILE A 1 186 ? 16.147 -7.978 1.476 1.00 42.44 186 ILE A CA 1
ATOM 1424 C C . ILE A 1 186 ? 16.372 -9.260 0.660 1.00 42.44 186 ILE A C 1
ATOM 1426 O O . ILE A 1 186 ? 16.866 -10.267 1.179 1.00 42.44 186 ILE A O 1
ATOM 1430 N N . TRP A 1 187 ? 16.097 -9.207 -0.645 1.00 42.91 187 TRP A N 1
ATOM 1431 C CA . TRP A 1 187 ? 16.229 -10.353 -1.543 1.00 42.91 187 TRP A CA 1
ATOM 1432 C C . TRP A 1 187 ? 17.692 -10.661 -1.907 1.00 42.91 187 TRP A C 1
ATOM 1434 O O . TRP A 1 187 ? 18.088 -11.830 -1.988 1.00 42.91 187 TRP A O 1
ATOM 1444 N N . ARG A 1 188 ? 18.546 -9.639 -2.074 1.00 48.84 188 ARG A N 1
ATOM 1445 C CA . ARG A 1 188 ? 19.980 -9.840 -2.364 1.00 48.84 188 ARG A CA 1
ATOM 1446 C C . ARG A 1 188 ? 20.825 -10.147 -1.130 1.00 48.84 188 ARG A C 1
ATOM 1448 O O . ARG A 1 188 ? 21.763 -10.928 -1.269 1.00 48.84 188 ARG A O 1
ATOM 1455 N N . ILE A 1 189 ? 20.495 -9.638 0.061 1.00 48.44 189 ILE A N 1
ATOM 1456 C CA . ILE A 1 189 ? 21.136 -10.072 1.319 1.00 48.44 189 ILE A CA 1
ATOM 1457 C C . ILE A 1 189 ? 20.852 -11.559 1.550 1.00 48.44 189 ILE A C 1
ATOM 1459 O O . ILE A 1 189 ? 21.786 -12.333 1.765 1.00 48.44 189 ILE A O 1
ATOM 1463 N N . SER A 1 190 ? 19.594 -11.978 1.382 1.00 45.53 190 SER A N 1
ATOM 1464 C CA . SER A 1 190 ? 19.196 -13.388 1.459 1.00 45.53 190 SER A CA 1
ATOM 1465 C C . SER A 1 190 ? 19.952 -14.255 0.443 1.00 45.53 190 SER A C 1
ATOM 1467 O O . SER A 1 190 ? 20.494 -15.299 0.802 1.00 45.53 190 SER A O 1
ATOM 1469 N N . ASN A 1 191 ? 20.108 -13.803 -0.807 1.00 43.19 191 ASN A N 1
ATOM 1470 C CA . ASN A 1 191 ? 20.879 -14.535 -1.821 1.00 43.19 191 ASN A CA 1
ATOM 1471 C C . ASN A 1 191 ? 22.408 -14.534 -1.587 1.00 43.19 191 ASN A C 1
ATOM 1473 O O . ASN A 1 191 ? 23.044 -15.571 -1.793 1.00 43.19 191 ASN A O 1
ATOM 1477 N N . CYS A 1 192 ? 23.019 -13.425 -1.135 1.00 45.06 192 CYS A N 1
ATOM 1478 C CA . CYS A 1 192 ? 24.461 -13.372 -0.815 1.00 45.06 192 CYS A CA 1
ATOM 1479 C C . CYS A 1 192 ? 24.750 -14.236 0.454 1.00 45.06 192 CYS A C 1
ATOM 1481 O O . CYS A 1 192 ? 25.808 -14.865 0.536 1.00 45.06 192 CYS A O 1
ATOM 1483 N N . ALA A 1 193 ? 23.781 -14.407 1.374 1.00 45.44 193 ALA A N 1
ATOM 1484 C CA . ALA A 1 193 ? 23.844 -15.355 2.499 1.00 45.44 193 ALA A CA 1
ATOM 1485 C C . ALA A 1 193 ? 23.659 -16.831 2.073 1.00 45.44 193 ALA A C 1
ATOM 1487 O O . ALA A 1 193 ? 24.465 -17.690 2.440 1.00 45.44 193 ALA A O 1
ATOM 1488 N N . LEU A 1 194 ? 22.670 -17.137 1.224 1.00 43.00 194 LEU A N 1
ATOM 1489 C CA . LEU A 1 194 ? 22.424 -18.488 0.689 1.00 43.00 194 LEU A CA 1
ATOM 1490 C C . LEU A 1 194 ? 23.557 -18.982 -0.236 1.00 43.00 194 LEU A C 1
ATOM 1492 O O . LEU A 1 194 ? 23.816 -20.185 -0.337 1.00 43.00 194 LEU A O 1
ATOM 1496 N N . GLY A 1 195 ? 24.284 -18.065 -0.883 1.00 39.75 195 GLY A N 1
ATOM 1497 C CA . GLY A 1 195 ? 25.461 -18.368 -1.702 1.00 39.75 195 GLY A CA 1
ATOM 1498 C C . GLY A 1 195 ? 26.675 -18.876 -0.910 1.00 39.75 195 GLY A C 1
ATOM 1499 O O . GLY A 1 195 ? 27.472 -19.648 -1.453 1.00 39.75 195 GLY A O 1
ATOM 1500 N N . LYS A 1 196 ? 26.809 -18.515 0.377 1.00 41.91 196 LYS A N 1
ATOM 1501 C CA . LYS A 1 196 ? 27.863 -19.058 1.257 1.00 41.91 196 LYS A CA 1
ATOM 1502 C C . LYS A 1 196 ? 27.627 -20.535 1.582 1.00 41.91 196 LYS A C 1
ATOM 1504 O O . LYS A 1 196 ? 28.589 -21.299 1.627 1.00 41.91 196 LYS A O 1
ATOM 1509 N N . ASN A 1 197 ? 26.368 -20.956 1.718 1.00 33.28 197 ASN A N 1
ATOM 1510 C CA . ASN A 1 197 ? 26.039 -22.321 2.137 1.00 33.28 197 ASN A CA 1
ATOM 1511 C C . ASN A 1 197 ? 26.173 -23.353 0.994 1.00 33.28 197 ASN A C 1
ATOM 1513 O O . ASN A 1 197 ? 26.586 -24.493 1.206 1.00 33.28 197 ASN A O 1
ATOM 1517 N N . ARG A 1 198 ? 25.949 -22.940 -0.265 1.00 40.53 198 ARG A N 1
ATOM 1518 C CA . ARG A 1 198 ? 26.147 -23.815 -1.442 1.00 40.53 198 ARG A CA 1
ATOM 1519 C C . ARG A 1 198 ? 27.615 -24.146 -1.750 1.00 40.53 198 ARG A C 1
ATOM 1521 O O . ARG A 1 198 ? 27.873 -25.135 -2.435 1.00 40.53 198 ARG A O 1
ATOM 1528 N N . ARG A 1 199 ? 28.591 -23.380 -1.237 1.00 41.88 199 ARG A N 1
ATOM 1529 C CA . ARG A 1 199 ? 30.029 -23.670 -1.431 1.00 41.88 199 ARG A CA 1
ATOM 1530 C C . ARG A 1 199 ? 30.513 -24.886 -0.643 1.00 41.88 199 ARG A C 1
ATOM 1532 O O . ARG A 1 199 ? 31.382 -25.597 -1.138 1.00 41.88 199 ARG A O 1
ATOM 1539 N N . LEU A 1 200 ? 29.942 -25.153 0.532 1.00 39.72 200 LEU A N 1
ATOM 1540 C CA . LEU A 1 200 ? 30.319 -26.318 1.343 1.00 39.72 200 LEU A CA 1
ATOM 1541 C C . LEU A 1 200 ? 29.746 -27.628 0.779 1.00 39.72 200 LEU A C 1
ATOM 1543 O O . LEU A 1 200 ? 30.394 -28.668 0.873 1.00 39.72 200 LEU A O 1
ATOM 1547 N N . SER A 1 201 ? 28.583 -27.562 0.124 1.00 36.41 201 SER A N 1
ATOM 1548 C CA . SER A 1 201 ? 27.965 -28.696 -0.575 1.00 36.41 201 SER A CA 1
ATOM 1549 C C . SER A 1 201 ? 28.652 -28.989 -1.920 1.00 36.41 201 SER A C 1
ATOM 1551 O O . SER A 1 201 ? 29.104 -30.110 -2.150 1.00 36.41 201 SER A O 1
ATOM 1553 N N . ARG A 1 202 ? 28.843 -27.977 -2.781 1.00 37.91 202 ARG A N 1
ATOM 1554 C CA . ARG A 1 202 ? 29.352 -28.176 -4.153 1.00 37.91 202 ARG A CA 1
ATOM 1555 C C . ARG A 1 202 ? 30.817 -28.615 -4.214 1.00 37.91 202 ARG A C 1
ATOM 1557 O O . ARG A 1 202 ? 31.192 -29.346 -5.127 1.00 37.91 202 ARG A O 1
ATOM 1564 N N . ASN A 1 203 ? 31.635 -28.224 -3.232 1.00 39.22 203 ASN A N 1
ATOM 1565 C CA . ASN A 1 203 ? 33.032 -28.664 -3.159 1.00 39.22 203 ASN A CA 1
ATOM 1566 C C . ASN A 1 203 ? 33.158 -30.148 -2.763 1.00 39.22 203 ASN A C 1
ATOM 1568 O O . ASN A 1 203 ? 34.148 -30.785 -3.097 1.00 39.22 203 ASN A O 1
ATOM 1572 N N . ARG A 1 204 ? 32.142 -30.716 -2.095 1.00 40.59 204 ARG A N 1
ATOM 1573 C CA . ARG A 1 204 ? 32.094 -32.144 -1.743 1.00 40.59 204 ARG A CA 1
ATOM 1574 C C . ARG A 1 204 ? 31.578 -32.991 -2.913 1.00 40.59 204 ARG A C 1
ATOM 1576 O O . ARG A 1 204 ? 32.125 -34.051 -3.194 1.00 40.59 204 ARG A O 1
ATOM 1583 N N . SER A 1 205 ? 30.592 -32.476 -3.650 1.00 40.66 205 SER A N 1
ATOM 1584 C CA . SER A 1 205 ? 30.017 -33.142 -4.825 1.00 40.66 205 SER A CA 1
ATOM 1585 C C . SER A 1 205 ? 30.987 -33.186 -6.010 1.00 40.66 205 SER A C 1
ATOM 1587 O O . SER A 1 205 ? 31.199 -34.249 -6.581 1.00 40.66 205 SER A O 1
ATOM 1589 N N . ASN A 1 206 ? 31.633 -32.066 -6.361 1.00 42.12 206 ASN A N 1
ATOM 1590 C CA . ASN A 1 206 ? 32.507 -32.003 -7.542 1.00 42.12 206 ASN A CA 1
ATOM 1591 C C . ASN A 1 206 ? 33.749 -32.906 -7.434 1.00 42.12 206 ASN A C 1
ATOM 1593 O O . ASN A 1 206 ? 34.206 -33.421 -8.450 1.00 42.12 206 ASN A O 1
ATOM 1597 N N . VAL A 1 207 ? 34.270 -33.136 -6.223 1.00 48.88 207 VAL A N 1
ATOM 1598 C CA . VAL A 1 207 ? 35.389 -34.072 -6.003 1.00 48.88 207 VAL A CA 1
ATOM 1599 C C . VAL A 1 207 ? 34.929 -35.522 -6.194 1.00 48.88 207 VAL A C 1
ATOM 1601 O O . VAL A 1 207 ? 35.636 -36.308 -6.817 1.00 48.88 207 VAL A O 1
ATOM 1604 N N . HIS A 1 208 ? 33.716 -35.865 -5.747 1.00 41.69 208 HIS A N 1
ATOM 1605 C CA . HIS A 1 208 ? 33.132 -37.194 -5.960 1.00 41.69 208 HIS A CA 1
ATOM 1606 C C . HIS A 1 208 ? 32.835 -37.483 -7.440 1.00 41.69 208 HIS A C 1
ATOM 1608 O O . HIS A 1 208 ? 33.158 -38.569 -7.921 1.00 41.69 208 HIS A O 1
ATOM 1614 N N . TYR A 1 209 ? 32.277 -36.518 -8.181 1.00 41.97 209 TYR A N 1
ATOM 1615 C CA . TYR A 1 209 ? 31.979 -36.688 -9.610 1.00 41.97 209 TYR A CA 1
ATOM 1616 C C . TYR A 1 209 ? 33.247 -36.777 -10.473 1.00 41.97 209 TYR A C 1
ATOM 1618 O O . TYR A 1 209 ? 33.310 -37.617 -11.370 1.00 41.97 209 TYR A O 1
ATOM 1626 N N . ALA A 1 210 ? 34.284 -35.986 -10.169 1.00 41.38 210 ALA A N 1
ATOM 1627 C CA . ALA A 1 210 ? 35.567 -36.066 -10.872 1.00 41.38 210 ALA A CA 1
ATOM 1628 C C . ALA A 1 210 ? 36.296 -37.403 -10.618 1.00 41.38 210 ALA A C 1
ATOM 1630 O O . ALA A 1 210 ? 36.848 -37.983 -11.550 1.00 41.38 210 ALA A O 1
ATOM 1631 N N . CYS A 1 211 ? 36.235 -37.943 -9.391 1.00 40.22 211 CYS A N 1
ATOM 1632 C CA . CYS A 1 211 ? 36.771 -39.276 -9.082 1.00 40.22 211 CYS A CA 1
ATOM 1633 C C . CYS A 1 211 ? 35.988 -40.418 -9.760 1.00 40.22 211 CYS A C 1
ATOM 1635 O O . CYS A 1 211 ? 36.586 -41.429 -10.120 1.00 40.22 211 CYS A O 1
ATOM 1637 N N . CYS A 1 212 ? 34.669 -40.282 -9.951 1.00 39.91 212 CYS A N 1
ATOM 1638 C CA . CYS A 1 212 ? 33.849 -41.295 -10.633 1.00 39.91 212 CYS A CA 1
ATOM 1639 C C . CYS A 1 212 ? 34.104 -41.346 -12.151 1.00 39.91 212 CYS A C 1
ATOM 1641 O O . CYS A 1 212 ? 34.167 -42.430 -12.731 1.00 39.91 212 CYS A O 1
ATOM 1643 N N . LEU A 1 213 ? 34.303 -40.189 -12.791 1.00 39.97 213 LEU A N 1
ATOM 1644 C CA . LEU A 1 213 ? 34.567 -40.108 -14.233 1.00 39.97 213 LEU A CA 1
ATOM 1645 C C . LEU A 1 213 ? 35.942 -40.674 -14.626 1.00 39.97 213 LEU A C 1
ATOM 1647 O O . LEU A 1 213 ? 36.058 -41.321 -15.661 1.00 39.97 213 LEU A O 1
ATOM 1651 N N . LEU A 1 214 ? 36.966 -40.534 -13.779 1.00 42.75 214 LEU A N 1
ATOM 1652 C CA . LEU A 1 214 ? 38.295 -41.106 -14.048 1.00 42.75 214 LEU A CA 1
ATOM 1653 C C . LEU A 1 214 ? 38.352 -42.639 -13.928 1.00 42.75 214 LEU A C 1
ATOM 1655 O O . LEU A 1 214 ? 39.269 -43.257 -14.460 1.00 42.75 214 LEU A O 1
ATOM 1659 N N . LYS A 1 215 ? 37.382 -43.271 -13.256 1.00 44.66 215 LYS A N 1
ATOM 1660 C CA . LYS A 1 215 ? 37.324 -44.735 -13.114 1.00 44.66 215 LYS A CA 1
ATOM 1661 C C . LYS A 1 215 ? 36.657 -45.430 -14.309 1.00 44.66 215 LYS A C 1
ATOM 1663 O O . LYS A 1 215 ? 36.756 -46.646 -14.425 1.00 44.66 215 LYS A O 1
ATOM 1668 N N . THR A 1 216 ? 35.971 -44.675 -15.169 1.00 45.22 216 THR A N 1
ATOM 1669 C CA . THR A 1 216 ? 35.140 -45.213 -16.261 1.00 45.22 216 THR A CA 1
ATOM 1670 C C . THR A 1 216 ? 35.709 -44.973 -17.662 1.00 45.22 216 THR A C 1
ATOM 1672 O O . THR A 1 216 ? 35.256 -45.633 -18.588 1.00 45.22 216 THR A O 1
ATOM 1675 N N . ASN A 1 217 ? 36.721 -44.108 -17.829 1.00 38.69 217 ASN A N 1
ATOM 1676 C CA . ASN A 1 217 ? 37.361 -43.839 -19.126 1.00 38.69 217 ASN A CA 1
ATOM 1677 C C . ASN A 1 217 ? 38.857 -43.460 -18.984 1.00 38.69 217 ASN A C 1
ATOM 1679 O O . ASN A 1 217 ? 39.154 -42.363 -18.504 1.00 38.69 217 ASN A O 1
ATOM 1683 N N . PRO A 1 218 ? 39.816 -44.302 -19.417 1.00 45.62 218 PRO A N 1
ATOM 1684 C CA . PRO A 1 218 ? 41.205 -43.895 -19.672 1.00 45.62 218 PRO A CA 1
ATOM 1685 C C . PRO A 1 218 ? 41.418 -43.578 -21.175 1.00 45.62 218 PRO A C 1
ATOM 1687 O O . PRO A 1 218 ? 40.616 -44.036 -21.984 1.00 45.62 218 PRO A O 1
ATOM 1690 N N . PRO A 1 219 ? 42.496 -42.901 -21.636 1.00 44.22 219 PRO A N 1
ATOM 1691 C CA . PRO A 1 219 ? 43.443 -41.978 -21.003 1.00 44.22 219 PRO A CA 1
ATOM 1692 C C . PRO A 1 219 ? 43.294 -40.511 -21.502 1.00 44.22 219 PRO A C 1
ATOM 1694 O O . PRO A 1 219 ? 44.100 -39.654 -21.135 1.00 44.22 219 PRO A O 1
ATOM 1697 N N . GLU A 1 220 ? 42.277 -40.188 -22.310 1.00 43.62 220 GLU A N 1
ATOM 1698 C CA . GLU A 1 220 ? 42.149 -38.873 -22.975 1.00 43.62 220 GLU A CA 1
ATOM 1699 C C . GLU A 1 220 ? 41.859 -37.702 -22.019 1.00 43.62 220 GLU A C 1
ATOM 1701 O O . GLU A 1 220 ? 42.320 -36.583 -22.241 1.00 43.62 220 GLU A O 1
ATOM 1706 N N . VAL A 1 221 ? 41.166 -37.944 -20.901 1.00 46.38 221 VAL A N 1
ATOM 1707 C CA . VAL A 1 221 ? 40.733 -36.878 -19.968 1.00 46.38 221 VAL A CA 1
ATOM 1708 C C . VAL A 1 221 ? 41.894 -36.305 -19.136 1.00 46.38 221 VAL A C 1
ATOM 1710 O O . VAL A 1 221 ? 41.803 -35.209 -18.580 1.00 46.38 221 VAL A O 1
ATOM 1713 N N . SER A 1 222 ? 43.023 -37.016 -19.063 1.00 45.41 222 SER A N 1
ATOM 1714 C CA . SER A 1 222 ? 44.176 -36.616 -18.244 1.00 45.41 222 SER A CA 1
ATOM 1715 C C . SER A 1 222 ? 44.883 -35.343 -18.738 1.00 45.41 222 SER A C 1
ATOM 1717 O O . SER A 1 222 ? 45.505 -34.646 -17.935 1.00 45.41 222 SER A O 1
ATOM 1719 N N . ALA A 1 223 ? 44.747 -34.996 -20.023 1.00 46.62 223 ALA A N 1
ATOM 1720 C CA . ALA A 1 223 ? 45.461 -33.879 -20.645 1.00 46.62 223 ALA A CA 1
ATOM 1721 C C . ALA A 1 223 ? 44.798 -32.499 -20.440 1.00 46.62 223 ALA A C 1
ATOM 1723 O O . ALA A 1 223 ? 45.435 -31.475 -20.677 1.00 46.62 223 ALA A O 1
ATOM 1724 N N . GLN A 1 224 ? 43.540 -32.442 -19.984 1.00 47.44 224 GLN A N 1
ATOM 1725 C CA . GLN A 1 224 ? 42.751 -31.196 -19.911 1.00 47.44 224 GLN A CA 1
ATOM 1726 C C . GLN A 1 224 ? 42.542 -30.651 -18.486 1.00 47.44 224 GLN A C 1
ATOM 1728 O O . GLN A 1 224 ? 41.895 -29.618 -18.300 1.00 47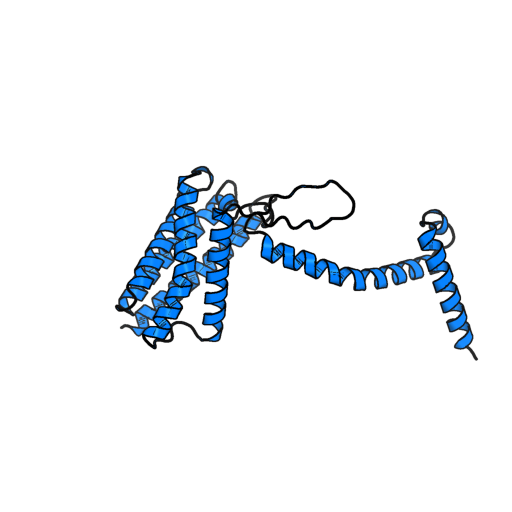.44 224 GLN A O 1
ATOM 1733 N N . LEU A 1 225 ? 43.089 -31.309 -17.460 1.00 48.59 225 LEU A N 1
ATOM 1734 C CA . LEU A 1 225 ? 42.913 -30.900 -16.064 1.00 48.59 225 LEU A CA 1
ATOM 1735 C C . LEU A 1 225 ? 44.027 -29.947 -15.586 1.00 48.59 225 LEU A C 1
ATOM 1737 O O . LEU A 1 225 ? 45.210 -30.224 -15.790 1.00 48.59 225 LEU A O 1
ATOM 1741 N N . PRO A 1 226 ? 43.693 -28.858 -14.861 1.00 46.62 226 PRO A N 1
ATOM 1742 C CA . PRO A 1 226 ? 44.686 -27.982 -14.241 1.00 46.62 226 PRO A CA 1
ATOM 1743 C C . PRO A 1 226 ? 45.622 -28.766 -13.307 1.00 46.62 226 PRO A C 1
ATOM 1745 O O . PRO A 1 226 ? 45.161 -29.575 -12.497 1.00 46.62 226 PRO A O 1
ATOM 1748 N N . SER A 1 227 ? 46.928 -28.483 -13.343 1.00 45.31 227 SER A N 1
ATOM 1749 C CA . SER A 1 227 ? 47.979 -29.204 -12.591 1.00 45.31 227 SER A CA 1
ATOM 1750 C C . SER A 1 227 ? 47.717 -29.333 -11.076 1.00 45.31 227 SER A C 1
ATOM 1752 O O . SER A 1 227 ? 48.095 -30.324 -10.447 1.00 45.31 227 SER A O 1
ATOM 1754 N N . VAL A 1 228 ? 47.002 -28.369 -10.486 1.00 48.25 228 VAL A N 1
ATOM 1755 C CA . VAL A 1 228 ? 46.579 -28.361 -9.071 1.00 48.25 228 VAL A CA 1
ATOM 1756 C C . VAL A 1 228 ? 45.493 -29.405 -8.779 1.00 48.25 228 VAL A C 1
ATOM 1758 O O . VAL A 1 228 ? 45.475 -30.011 -7.706 1.00 48.25 228 VAL A O 1
ATOM 1761 N N . MET A 1 229 ? 44.587 -29.628 -9.732 1.00 43.16 229 MET A N 1
ATOM 1762 C CA . MET A 1 229 ? 43.504 -30.609 -9.632 1.00 43.16 229 MET A CA 1
ATOM 1763 C C . MET A 1 229 ? 44.051 -32.036 -9.757 1.00 43.16 229 MET A C 1
ATOM 1765 O O . MET A 1 229 ? 43.595 -32.937 -9.052 1.00 43.16 229 MET A O 1
ATOM 1769 N N . ASN A 1 230 ? 45.106 -32.199 -10.560 1.00 49.88 230 ASN A N 1
ATOM 1770 C CA . ASN A 1 230 ? 45.795 -33.466 -10.766 1.00 49.88 230 ASN A CA 1
ATOM 1771 C C . ASN A 1 230 ? 46.453 -33.970 -9.462 1.00 49.88 230 ASN A C 1
ATOM 1773 O O . ASN A 1 230 ? 46.159 -35.069 -8.994 1.00 49.88 230 ASN A O 1
ATOM 1777 N N . LYS A 1 231 ? 47.223 -33.117 -8.763 1.00 50.09 231 LYS A N 1
ATOM 1778 C CA . LYS A 1 231 ? 47.856 -33.477 -7.473 1.00 50.09 231 LYS A CA 1
ATOM 1779 C C . LYS A 1 231 ? 46.851 -33.890 -6.385 1.00 50.09 231 LYS A C 1
ATOM 1781 O O . LYS A 1 231 ? 47.125 -34.807 -5.612 1.00 50.09 231 LYS A O 1
ATOM 1786 N N . LYS A 1 232 ? 45.684 -33.235 -6.319 1.00 49.28 232 LYS A N 1
ATOM 1787 C CA . LYS A 1 232 ? 44.632 -33.569 -5.338 1.00 49.28 232 LYS A CA 1
ATOM 1788 C C . LYS A 1 232 ? 43.898 -34.870 -5.678 1.00 49.28 232 LYS A C 1
ATOM 1790 O O . LYS A 1 232 ? 43.621 -35.640 -4.761 1.00 49.28 232 LYS A O 1
ATOM 1795 N N . CYS A 1 233 ? 43.638 -35.143 -6.959 1.00 45.78 233 CYS A N 1
ATOM 1796 C CA . CYS A 1 233 ? 43.052 -36.416 -7.389 1.00 45.78 233 CYS A CA 1
ATOM 1797 C C . CYS A 1 233 ? 43.992 -37.597 -7.112 1.00 45.78 233 CYS A C 1
ATOM 1799 O O . CYS A 1 233 ? 43.551 -38.591 -6.542 1.00 45.78 233 CYS A O 1
ATOM 1801 N N . TYR A 1 234 ? 45.292 -37.465 -7.408 1.00 48.19 234 TYR A N 1
ATOM 1802 C CA . TYR A 1 234 ? 46.283 -38.514 -7.129 1.00 48.19 234 TYR A CA 1
ATOM 1803 C C . TYR A 1 234 ? 46.410 -38.834 -5.630 1.00 48.19 234 TYR A C 1
ATOM 1805 O O . TYR A 1 234 ? 46.445 -40.003 -5.245 1.00 48.19 234 TYR A O 1
ATOM 1813 N N . SER A 1 235 ? 46.403 -37.813 -4.766 1.00 47.94 235 SER A N 1
ATOM 1814 C CA . SER A 1 235 ? 46.438 -38.009 -3.308 1.00 47.94 235 SER A CA 1
ATOM 1815 C C . SER A 1 235 ? 45.192 -38.751 -2.789 1.00 47.94 235 SER A C 1
ATOM 1817 O O . SER A 1 235 ? 45.308 -39.680 -1.983 1.00 47.94 235 SER A O 1
ATOM 1819 N N . CYS A 1 236 ? 44.009 -38.413 -3.321 1.00 44.31 236 CYS A N 1
ATOM 1820 C CA . CYS A 1 236 ? 42.737 -39.049 -2.966 1.00 44.31 236 CYS A CA 1
ATOM 1821 C C . CYS A 1 236 ? 42.647 -40.504 -3.467 1.00 44.31 236 CYS A C 1
ATOM 1823 O O . CYS A 1 236 ? 42.194 -41.380 -2.730 1.00 44.31 236 CYS A O 1
ATOM 1825 N N . CYS A 1 237 ? 43.164 -40.784 -4.669 1.00 43.06 237 CYS A N 1
ATOM 1826 C CA . CYS A 1 237 ? 43.212 -42.133 -5.235 1.00 43.06 237 CYS A CA 1
ATOM 1827 C C . CYS A 1 237 ? 44.142 -43.062 -4.427 1.00 43.06 237 CYS A C 1
ATOM 1829 O O . CYS A 1 237 ? 43.740 -44.171 -4.083 1.00 43.06 237 CYS A O 1
ATOM 1831 N N . SER A 1 238 ? 45.326 -42.585 -4.004 1.00 44.81 238 SER A N 1
ATOM 1832 C CA . SER A 1 238 ? 46.257 -43.408 -3.203 1.00 44.81 238 SER A CA 1
ATOM 1833 C C . SER A 1 238 ? 45.737 -43.730 -1.792 1.00 44.81 238 SER A C 1
ATOM 1835 O O . SER A 1 238 ? 46.032 -44.795 -1.247 1.00 44.81 238 SER A O 1
ATOM 1837 N N . SER A 1 239 ? 44.922 -42.844 -1.199 1.00 45.84 239 SER A N 1
ATOM 1838 C CA . SER A 1 239 ? 44.272 -43.113 0.094 1.00 45.84 239 SER A CA 1
ATOM 1839 C C . SER A 1 239 ? 43.145 -44.142 -0.028 1.00 45.84 239 SER A C 1
ATOM 1841 O O . SER A 1 239 ? 42.981 -44.975 0.860 1.00 45.84 239 SER A O 1
ATOM 1843 N N . LEU A 1 240 ? 42.397 -44.132 -1.137 1.00 43.91 240 LEU A N 1
ATOM 1844 C CA . LEU A 1 240 ? 41.340 -45.114 -1.403 1.00 43.91 240 LEU A CA 1
ATOM 1845 C C . LEU A 1 240 ? 41.897 -46.500 -1.757 1.00 43.91 240 LEU A C 1
ATOM 1847 O O . LEU A 1 240 ? 41.302 -47.502 -1.371 1.00 43.91 240 LEU A O 1
ATOM 1851 N N . GLU A 1 241 ? 43.058 -46.582 -2.410 1.00 44.75 241 GLU A N 1
ATOM 1852 C CA . GLU A 1 241 ? 43.742 -47.859 -2.659 1.00 44.75 241 GLU A CA 1
ATOM 1853 C C . GLU A 1 241 ? 44.275 -48.497 -1.365 1.00 44.75 241 GLU A C 1
ATOM 1855 O O . GLU A 1 241 ? 44.174 -49.712 -1.179 1.00 44.75 241 GLU A O 1
ATOM 1860 N N . LYS A 1 242 ? 44.766 -47.676 -0.424 1.00 44.66 242 LYS A N 1
ATOM 1861 C CA . LYS A 1 242 ? 45.159 -48.137 0.919 1.00 44.66 242 LYS A CA 1
ATOM 1862 C C . LYS A 1 242 ? 43.961 -48.625 1.739 1.00 44.66 242 LYS A C 1
ATOM 1864 O O . LYS A 1 242 ? 44.072 -49.648 2.408 1.00 44.66 242 LYS A O 1
ATOM 1869 N N . LEU A 1 243 ? 42.806 -47.962 1.634 1.00 44.03 243 LEU A N 1
ATOM 1870 C CA . LEU A 1 243 ? 41.559 -48.405 2.276 1.00 44.03 243 LEU A CA 1
ATOM 1871 C C . LEU A 1 243 ? 40.975 -49.671 1.621 1.00 44.03 243 LEU A C 1
ATOM 1873 O O . LEU A 1 243 ? 40.430 -50.523 2.315 1.00 44.03 243 LEU A O 1
ATOM 1877 N N . GLY A 1 244 ? 41.145 -49.842 0.306 1.00 37.97 244 GLY A N 1
ATOM 1878 C CA . GLY A 1 244 ? 40.713 -51.037 -0.426 1.00 37.97 244 GLY A CA 1
ATOM 1879 C C . GLY A 1 244 ? 41.557 -52.292 -0.166 1.00 37.97 244 GLY A C 1
ATOM 1880 O O . GLY A 1 244 ? 41.038 -53.399 -0.300 1.00 37.97 244 GLY A O 1
ATOM 1881 N N . ARG A 1 245 ? 42.833 -52.144 0.228 1.00 39.41 245 ARG A N 1
ATOM 1882 C CA . ARG A 1 245 ? 43.687 -53.267 0.668 1.00 39.41 245 ARG A CA 1
ATOM 1883 C C . ARG A 1 245 ? 43.566 -53.580 2.161 1.00 39.41 245 ARG A C 1
ATOM 1885 O O . ARG A 1 245 ? 43.768 -54.727 2.531 1.00 39.41 245 ARG A O 1
ATOM 1892 N N . ALA A 1 246 ? 43.202 -52.609 3.000 1.00 41.28 246 ALA A N 1
ATOM 1893 C CA . ALA A 1 246 ? 42.980 -52.836 4.432 1.00 41.28 246 ALA A CA 1
ATOM 1894 C C . ALA A 1 246 ? 41.640 -53.532 4.750 1.00 41.28 246 ALA A C 1
ATOM 1896 O O . ALA A 1 246 ? 41.473 -54.049 5.846 1.00 41.28 246 ALA A O 1
ATOM 1897 N N . GLY A 1 247 ? 40.692 -53.555 3.807 1.00 41.59 247 GLY A N 1
ATOM 1898 C CA . GLY A 1 247 ? 39.397 -54.236 3.946 1.00 41.59 247 GLY A CA 1
ATOM 1899 C C . GLY A 1 247 ? 39.317 -55.598 3.255 1.00 41.59 247 GLY A C 1
ATOM 1900 O O . GLY A 1 247 ? 38.217 -56.049 2.941 1.00 41.59 247 GLY A O 1
ATOM 1901 N N . ARG A 1 248 ? 40.457 -56.220 2.926 1.00 41.28 248 ARG A N 1
ATOM 1902 C CA . ARG A 1 248 ? 40.485 -57.524 2.255 1.00 41.28 248 ARG A CA 1
ATOM 1903 C C . ARG A 1 248 ? 41.591 -58.440 2.788 1.00 41.28 248 ARG A C 1
ATOM 1905 O O . ARG A 1 248 ? 42.369 -58.931 1.980 1.00 41.28 248 ARG A O 1
ATOM 1912 N N . ILE A 1 249 ? 41.640 -58.635 4.109 1.00 35.84 249 ILE A N 1
ATOM 1913 C CA . ILE A 1 249 ? 41.969 -59.888 4.828 1.00 35.84 249 ILE A CA 1
ATOM 1914 C C . ILE A 1 249 ? 41.202 -59.837 6.150 1.00 35.84 249 ILE A C 1
ATOM 1916 O O . ILE A 1 249 ? 41.253 -58.760 6.786 1.00 35.84 249 ILE A O 1
#